Protein AF-A0A5E3WV43-F1 (afdb_monomer)

Mean predicted aligned error: 14.2 Å

Solvent-accessible surface area (backbone atoms only — not comparable to full-atom values): 10561 Å² total; per-residue (Å²): 138,80,78,82,84,75,86,73,83,77,90,72,78,89,72,84,80,76,84,80,76,85,81,76,89,76,65,85,81,52,57,64,58,52,50,53,52,52,51,51,55,49,51,53,55,50,50,54,52,72,64,42,76,84,56,51,72,67,53,40,51,51,54,50,48,54,55,39,44,77,74,73,45,52,68,74,57,51,51,53,52,55,69,31,67,72,51,44,50,53,51,49,54,48,51,53,51,44,50,56,48,50,55,50,51,52,52,50,52,53,52,53,51,53,49,53,52,52,51,52,52,50,53,51,50,52,49,52,52,50,56,48,51,50,53,42,50,51,51,53,51,52,50,52,51,33,64,75,73,49,57,61,77,77,49,53,73,68,60,47,52,54,50,54,51,52,50,51,52,44,51,48,66,64,57,80,72,117

Sequence (178 aa):
MSDPVTLTTPNLPAGPTPPLPPTPQATADNDGVLALFLLTRFHAALNEVLRDRWMSRAEVVSEVQERLARYGIPASESIQWFNHPSIQTTLDERDELNEALYERDMAVLARDVEFAIRDAITAKRDQTVEEYREKTRQLLDTYRIACEDGSLEHWSEDERTKFEAIVAEALEILGDAA

Radius of gyration: 39.04 Å; Cα contacts (8 Å, |Δi|>4): 45; chains: 1; bounding box: 75×41×106 Å

Secondary structure (DSSP, 8-state):
-------PPP----PPPPPPPPPP---TTSHHHHHHHHHHHHHHHHHHHHH-SSS-HHHHHHHHHHHHHHTT--HHHHHHHHTSHHHHHHHHHHHHHHHHHHHHHHHHHHHHHHHHHHHHHHHHHHHHHHHHHHHHHHHHHHHHHHHHSSGGGGS-HHHHHHHHHHHHHHHHHHHTT-

pLDDT: mean 81.33, std 17.83, range [36.38, 97.31]

Structure (mmCIF, N/CA/C/O backbone):
data_AF-A0A5E3WV43-F1
#
_entry.id   AF-A0A5E3WV43-F1
#
loop_
_atom_site.group_PDB
_atom_site.id
_atom_site.type_symbol
_atom_site.label_atom_id
_atom_site.label_alt_id
_atom_site.label_comp_id
_atom_site.label_asym_id
_atom_site.label_entity_id
_atom_site.label_seq_id
_atom_site.pdbx_PDB_ins_code
_atom_site.Cartn_x
_atom_site.Cartn_y
_atom_site.Cartn_z
_atom_site.occupancy
_atom_site.B_iso_or_equiv
_atom_site.auth_seq_id
_atom_site.auth_comp_id
_atom_site.auth_asym_id
_atom_site.auth_atom_id
_atom_site.pdbx_PDB_model_num
ATOM 1 N N . MET A 1 1 ? 18.248 16.944 -13.490 1.00 36.38 1 MET A N 1
ATOM 2 C CA . MET A 1 1 ? 19.304 17.196 -14.496 1.00 36.38 1 MET A CA 1
ATOM 3 C C . MET A 1 1 ? 20.306 16.070 -14.350 1.00 36.38 1 MET A C 1
ATOM 5 O O . MET A 1 1 ? 21.203 16.176 -13.526 1.00 36.38 1 MET A O 1
ATOM 9 N N . SER A 1 2 ? 20.063 14.955 -15.035 1.00 37.66 2 SER A N 1
ATOM 10 C CA . SER A 1 2 ? 20.983 13.816 -15.051 1.00 37.66 2 SER A CA 1
ATOM 11 C C . SER A 1 2 ? 22.015 14.071 -16.144 1.00 37.66 2 SER A C 1
ATOM 13 O O . SER A 1 2 ? 21.642 14.397 -17.270 1.00 37.66 2 SER A O 1
ATOM 15 N N . ASP A 1 3 ? 23.298 14.017 -15.797 1.00 37.72 3 ASP A N 1
ATOM 16 C CA . ASP A 1 3 ? 24.384 14.261 -16.745 1.00 37.72 3 ASP A CA 1
ATOM 17 C C . ASP A 1 3 ? 24.364 13.220 -17.881 1.00 37.72 3 ASP A C 1
ATOM 19 O O . ASP A 1 3 ? 24.165 12.028 -17.618 1.00 37.72 3 ASP A O 1
ATOM 23 N N . PRO A 1 4 ? 24.601 13.621 -19.144 1.00 41.78 4 PRO A N 1
ATOM 24 C CA . PRO A 1 4 ? 24.714 12.673 -20.241 1.00 41.78 4 PRO A CA 1
ATOM 25 C C . PRO A 1 4 ? 25.952 11.795 -20.031 1.00 41.78 4 PRO A C 1
ATOM 27 O O . PRO A 1 4 ? 27.093 12.264 -20.099 1.00 41.78 4 PRO A O 1
ATOM 30 N N . VAL A 1 5 ? 25.733 10.498 -19.804 1.00 50.22 5 VAL A N 1
ATOM 31 C CA . VAL A 1 5 ? 26.806 9.497 -19.776 1.00 50.22 5 VAL A CA 1
ATOM 32 C C . VAL A 1 5 ? 27.380 9.387 -21.186 1.00 50.22 5 VAL A C 1
ATOM 34 O O . VAL A 1 5 ? 26.864 8.675 -22.044 1.00 50.22 5 VAL A O 1
ATOM 37 N N . THR A 1 6 ? 28.459 10.124 -21.436 1.00 46.59 6 THR A N 1
ATOM 38 C CA . THR A 1 6 ? 29.245 9.993 -22.663 1.00 46.59 6 THR A CA 1
ATOM 39 C C . THR A 1 6 ? 30.109 8.746 -22.513 1.00 46.59 6 THR A C 1
ATOM 41 O O . THR A 1 6 ? 31.052 8.733 -21.724 1.00 46.59 6 THR A O 1
ATOM 44 N N . LEU A 1 7 ? 29.768 7.675 -23.231 1.00 48.47 7 LEU A N 1
ATOM 45 C CA . LEU A 1 7 ? 30.532 6.429 -23.191 1.00 48.47 7 LEU A CA 1
ATOM 46 C C . LEU A 1 7 ? 31.872 6.632 -23.904 1.00 48.47 7 LEU A C 1
ATOM 48 O O . LEU A 1 7 ? 31.935 6.695 -25.133 1.00 48.47 7 LEU A O 1
ATOM 52 N N . THR A 1 8 ? 32.954 6.732 -23.138 1.00 44.94 8 THR A N 1
ATOM 53 C CA . THR A 1 8 ? 34.323 6.687 -23.656 1.00 44.94 8 THR A CA 1
ATOM 54 C C . THR A 1 8 ? 34.792 5.242 -23.758 1.00 44.94 8 THR A C 1
ATOM 56 O O . THR A 1 8 ? 34.650 4.456 -22.823 1.00 44.94 8 THR A O 1
ATOM 59 N N . THR A 1 9 ? 35.373 4.887 -24.902 1.00 41.03 9 THR A N 1
ATOM 60 C CA . THR A 1 9 ? 35.918 3.556 -25.182 1.00 41.03 9 THR A CA 1
ATOM 61 C C . THR A 1 9 ? 36.964 3.168 -24.125 1.00 41.03 9 THR A C 1
ATOM 63 O O . THR A 1 9 ? 37.985 3.856 -24.022 1.00 41.03 9 THR A O 1
ATOM 66 N N . PRO A 1 10 ? 36.796 2.070 -23.364 1.00 41.38 10 PRO A N 1
ATOM 67 C CA . PRO A 1 10 ? 37.914 1.492 -22.645 1.00 41.38 10 PRO A CA 1
ATOM 68 C C . PRO A 1 10 ? 38.865 0.886 -23.676 1.00 41.38 10 PRO A C 1
ATOM 70 O O . PRO A 1 10 ? 38.459 0.129 -24.558 1.00 41.38 10 PRO A O 1
ATOM 73 N N . ASN A 1 11 ? 40.139 1.253 -23.576 1.00 45.75 11 ASN A N 1
ATOM 74 C CA . ASN A 1 11 ? 41.206 0.770 -24.442 1.00 45.75 11 ASN A CA 1
ATOM 75 C C . ASN A 1 11 ? 41.487 -0.709 -24.103 1.00 45.75 11 ASN A C 1
ATOM 77 O O . ASN A 1 11 ? 42.376 -1.021 -23.312 1.00 45.75 11 ASN A O 1
ATOM 81 N N . LEU A 1 12 ? 40.658 -1.620 -24.619 1.00 43.12 12 LEU A N 1
ATOM 82 C CA . LEU A 1 12 ? 40.823 -3.061 -24.447 1.00 43.12 12 LEU A CA 1
ATOM 83 C C . LEU A 1 12 ? 41.904 -3.571 -25.417 1.00 43.12 12 LEU A C 1
ATOM 85 O O . LEU A 1 12 ? 41.819 -3.299 -26.618 1.00 43.12 12 LEU A O 1
ATOM 89 N N . PRO A 1 13 ? 42.926 -4.304 -24.936 1.00 41.69 13 PRO A N 1
ATOM 90 C CA . PRO A 1 13 ? 43.949 -4.877 -25.799 1.00 41.69 13 PRO A CA 1
ATOM 91 C C . PRO A 1 13 ? 43.333 -5.932 -26.725 1.00 41.69 13 PRO A C 1
ATOM 93 O O . PRO A 1 13 ? 42.526 -6.757 -26.298 1.00 41.69 13 PRO A O 1
ATOM 96 N N . ALA A 1 14 ? 43.733 -5.905 -27.998 1.00 44.81 14 ALA A N 1
ATOM 97 C CA . ALA A 1 14 ? 43.296 -6.851 -29.017 1.00 44.81 14 ALA A CA 1
ATOM 98 C C . ALA A 1 14 ? 43.673 -8.292 -28.621 1.00 44.81 14 ALA A C 1
ATOM 100 O O . ALA A 1 14 ? 44.830 -8.700 -28.733 1.00 44.81 14 ALA A O 1
ATOM 101 N N . GLY A 1 15 ? 42.696 -9.057 -28.134 1.00 45.31 15 GLY A N 1
ATOM 102 C CA . GLY A 1 15 ? 42.823 -10.501 -27.953 1.00 45.31 15 GLY A CA 1
ATOM 103 C C . GLY A 1 15 ? 42.778 -11.234 -29.302 1.00 45.31 15 GLY A C 1
ATOM 104 O O . GLY A 1 15 ? 42.173 -10.727 -30.250 1.00 45.31 15 GLY A O 1
ATOM 105 N N . PRO A 1 16 ? 43.414 -12.413 -29.421 1.00 48.09 16 PRO A N 1
ATOM 106 C CA . PRO A 1 16 ? 43.449 -13.174 -30.664 1.00 48.09 16 PRO A CA 1
ATOM 107 C C . PRO A 1 16 ? 42.042 -13.620 -31.084 1.00 48.09 16 PRO A C 1
ATOM 109 O O . PRO A 1 16 ? 41.286 -14.185 -30.294 1.00 48.09 16 PRO A O 1
ATOM 112 N N . THR A 1 17 ? 41.714 -13.370 -32.350 1.00 47.19 17 THR A N 1
ATOM 113 C CA . THR A 1 17 ? 40.447 -13.730 -32.990 1.00 47.19 17 THR A CA 1
ATOM 114 C C . THR A 1 17 ? 40.234 -15.252 -32.950 1.00 47.19 17 THR A C 1
ATOM 116 O O . THR A 1 17 ? 41.112 -15.986 -33.414 1.00 47.19 17 THR A O 1
ATOM 119 N N . PRO A 1 18 ? 39.104 -15.766 -32.429 1.00 51.62 18 PRO A N 1
ATOM 120 C CA . PRO A 1 18 ? 38.797 -17.191 -32.508 1.00 51.62 18 PRO A CA 1
ATOM 121 C C . PRO A 1 18 ? 38.570 -17.624 -33.971 1.00 51.62 18 PRO A C 1
ATOM 123 O O . PRO A 1 18 ? 38.106 -16.820 -34.785 1.00 51.62 18 PRO A O 1
ATOM 126 N N . PRO A 1 19 ? 38.898 -18.879 -34.333 1.00 49.06 19 PRO A N 1
ATOM 127 C CA . PRO A 1 19 ? 38.755 -19.365 -35.700 1.00 49.06 19 PRO A CA 1
ATOM 128 C C . PRO A 1 19 ? 37.282 -19.383 -36.125 1.00 49.06 19 PRO A C 1
ATOM 130 O O . PRO A 1 19 ? 36.413 -19.868 -35.399 1.00 49.06 19 PRO A O 1
ATOM 133 N N . LEU A 1 20 ? 37.025 -18.856 -37.325 1.00 49.75 20 LEU A N 1
ATOM 134 C CA . LEU A 1 20 ? 35.713 -18.859 -37.967 1.00 49.75 20 LEU A CA 1
ATOM 135 C C . LEU A 1 20 ? 35.209 -20.304 -38.161 1.00 49.75 20 LEU A C 1
ATOM 137 O O . LEU A 1 20 ? 35.969 -21.146 -38.650 1.00 49.75 20 LEU A O 1
ATOM 141 N N . PRO A 1 21 ? 33.942 -20.606 -37.827 1.00 45.16 21 PRO A N 1
ATOM 142 C CA . PRO A 1 21 ? 33.334 -21.884 -38.176 1.00 45.16 21 PRO A CA 1
ATOM 143 C C . PRO A 1 21 ? 33.200 -22.032 -39.706 1.00 45.16 21 PRO A C 1
ATOM 145 O O . PRO A 1 21 ? 33.089 -21.027 -40.416 1.00 45.16 21 PRO A O 1
ATOM 148 N N . PRO A 1 22 ? 33.208 -23.271 -40.236 1.00 48.34 22 PRO A N 1
ATOM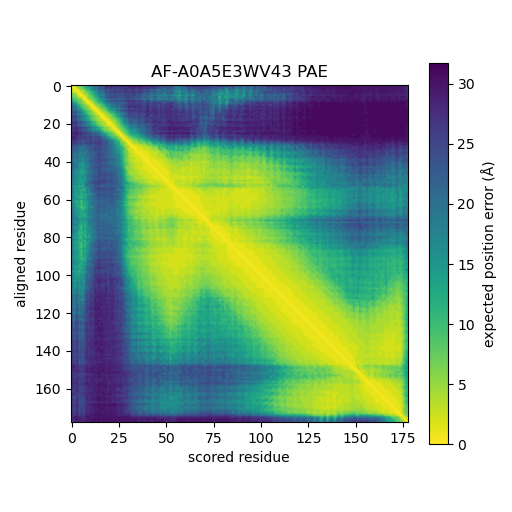 149 C CA . PRO A 1 22 ? 33.140 -23.518 -41.671 1.00 48.34 22 PRO A CA 1
ATOM 150 C C . PRO A 1 22 ? 31.827 -23.000 -42.267 1.00 48.34 22 PRO A C 1
ATOM 152 O O . PRO A 1 22 ? 30.741 -23.261 -41.749 1.00 48.34 22 PRO A O 1
ATOM 155 N N . THR A 1 23 ? 31.949 -22.277 -43.378 1.00 46.00 23 THR A N 1
ATOM 156 C CA . THR A 1 23 ? 30.844 -21.686 -44.138 1.00 46.00 23 THR A CA 1
ATOM 157 C C . THR A 1 23 ? 29.955 -22.784 -44.740 1.00 46.00 23 THR A C 1
ATOM 159 O O . THR A 1 23 ? 30.449 -23.581 -45.543 1.00 46.00 23 THR A O 1
ATOM 162 N N . PRO A 1 24 ? 28.651 -22.851 -44.412 1.00 44.09 24 PRO A N 1
ATOM 163 C CA . PRO A 1 24 ? 27.714 -23.701 -45.137 1.00 44.09 24 PRO A CA 1
ATOM 164 C C . PRO A 1 24 ? 27.542 -23.166 -46.565 1.00 44.09 24 PRO A C 1
ATOM 166 O O . PRO A 1 24 ? 27.344 -21.967 -46.757 1.00 44.09 24 PRO A O 1
ATOM 169 N N . GLN A 1 25 ? 27.608 -24.037 -47.574 1.00 51.47 25 GLN A N 1
ATOM 170 C CA . GLN A 1 25 ? 27.266 -23.674 -48.954 1.00 51.47 25 GLN A CA 1
ATOM 171 C C . GLN A 1 25 ? 25.774 -23.310 -49.030 1.00 51.47 25 GLN A C 1
ATOM 173 O O . GLN A 1 25 ? 24.915 -24.176 -48.880 1.00 51.47 25 GLN A O 1
ATOM 178 N N . ALA A 1 26 ? 25.479 -22.023 -49.233 1.00 44.94 26 ALA A N 1
ATOM 179 C CA . ALA A 1 26 ? 24.128 -21.473 -49.268 1.00 44.94 26 ALA A CA 1
ATOM 180 C C . ALA A 1 26 ? 23.560 -21.437 -50.698 1.00 44.94 26 ALA A C 1
ATOM 182 O O . ALA A 1 26 ? 24.195 -20.953 -51.634 1.00 44.94 26 ALA A O 1
ATOM 183 N N . THR A 1 27 ? 22.336 -21.938 -50.856 1.00 46.72 27 THR A N 1
ATOM 184 C CA . THR A 1 27 ? 21.463 -21.683 -52.009 1.00 46.72 27 THR A CA 1
ATOM 185 C C . THR A 1 27 ? 20.695 -20.377 -51.774 1.00 46.72 27 THR A C 1
ATOM 187 O O . THR A 1 27 ? 19.998 -20.255 -50.767 1.00 46.72 27 THR A O 1
ATOM 190 N N . ALA A 1 28 ? 20.803 -19.436 -52.716 1.00 53.62 28 ALA A N 1
ATOM 191 C CA . ALA A 1 28 ? 20.457 -18.011 -52.601 1.00 53.62 28 ALA A CA 1
ATOM 192 C C . ALA A 1 28 ? 18.989 -17.640 -52.263 1.00 53.62 28 ALA A C 1
ATOM 194 O O . ALA A 1 28 ? 18.709 -16.467 -52.038 1.00 53.62 28 ALA A O 1
ATOM 195 N N . ASP A 1 29 ? 18.055 -18.594 -52.186 1.00 52.81 29 ASP A N 1
ATOM 196 C CA . ASP A 1 29 ? 16.645 -18.334 -51.823 1.00 52.81 29 ASP A CA 1
ATOM 197 C C . ASP A 1 29 ? 16.381 -18.348 -50.301 1.00 52.81 29 ASP A C 1
ATOM 199 O O . ASP A 1 29 ? 15.358 -17.846 -49.836 1.00 52.81 29 ASP A O 1
ATOM 203 N N . ASN A 1 30 ? 17.301 -18.896 -49.496 1.00 55.06 30 ASN A N 1
ATOM 204 C CA . ASN A 1 30 ? 17.137 -19.010 -48.037 1.00 55.06 30 ASN A CA 1
ATOM 205 C C . ASN A 1 30 ? 17.708 -17.822 -47.244 1.00 55.06 30 ASN A C 1
ATOM 207 O O . ASN A 1 30 ? 17.403 -17.677 -46.058 1.00 55.06 30 ASN A O 1
ATOM 211 N N . ASP A 1 31 ? 18.501 -16.956 -47.876 1.00 59.12 31 ASP A N 1
ATOM 212 C CA . ASP A 1 31 ? 19.217 -15.876 -47.185 1.00 59.12 31 ASP A CA 1
ATOM 213 C C . ASP A 1 31 ? 18.267 -14.784 -46.668 1.00 59.12 31 ASP A C 1
ATOM 215 O O . ASP A 1 31 ? 18.451 -14.268 -45.565 1.00 59.12 31 ASP A O 1
ATOM 219 N N . GLY A 1 32 ? 17.188 -14.483 -47.402 1.00 64.06 32 GLY A N 1
ATOM 220 C CA . GLY A 1 32 ? 16.180 -13.505 -46.974 1.00 64.06 32 GLY A CA 1
ATOM 221 C C . GLY A 1 32 ? 15.340 -13.977 -45.781 1.00 64.06 32 GLY A C 1
ATOM 222 O O . GLY A 1 32 ? 15.048 -13.195 -44.874 1.00 64.06 32 GLY A O 1
ATOM 223 N N . VAL A 1 33 ? 14.991 -15.268 -45.742 1.00 69.69 33 VAL A N 1
ATOM 224 C CA . VAL A 1 33 ? 14.205 -15.868 -44.648 1.00 69.69 33 VAL A CA 1
ATOM 225 C C . VAL A 1 33 ? 15.047 -15.977 -43.375 1.00 69.69 33 VAL A C 1
ATOM 227 O O . VAL A 1 33 ? 14.568 -15.654 -42.287 1.00 69.69 33 VAL A O 1
ATOM 230 N N . LEU A 1 34 ? 16.319 -16.365 -43.506 1.00 70.00 34 LEU A N 1
ATOM 231 C CA . LEU A 1 34 ? 17.262 -16.412 -42.388 1.00 7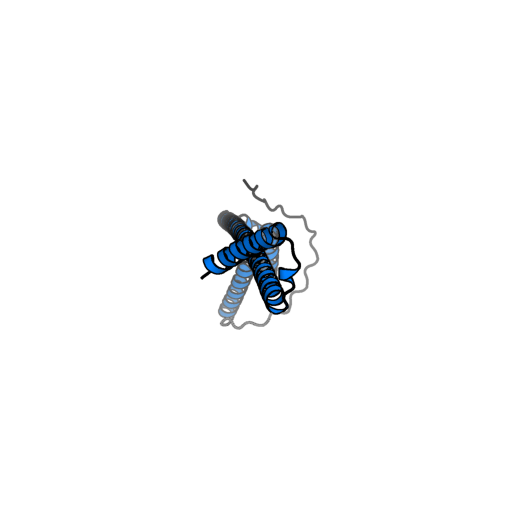0.00 34 LEU A CA 1
ATOM 232 C C . LEU A 1 34 ? 17.570 -15.012 -41.838 1.00 70.00 34 LEU A C 1
ATOM 234 O O . LEU A 1 34 ? 17.563 -14.829 -40.621 1.00 70.00 34 LEU A O 1
ATOM 238 N N . ALA A 1 35 ? 17.761 -14.009 -42.701 1.00 72.88 35 ALA A N 1
ATOM 239 C CA . ALA A 1 35 ? 17.983 -12.626 -42.276 1.00 72.88 35 ALA A CA 1
ATOM 240 C C . ALA A 1 35 ? 16.773 -12.046 -41.523 1.00 72.88 35 ALA A C 1
ATOM 242 O O . ALA A 1 35 ? 16.935 -11.435 -40.466 1.00 72.88 35 ALA A O 1
ATOM 243 N N . LEU A 1 36 ? 15.553 -12.290 -42.014 1.00 77.00 36 LEU A 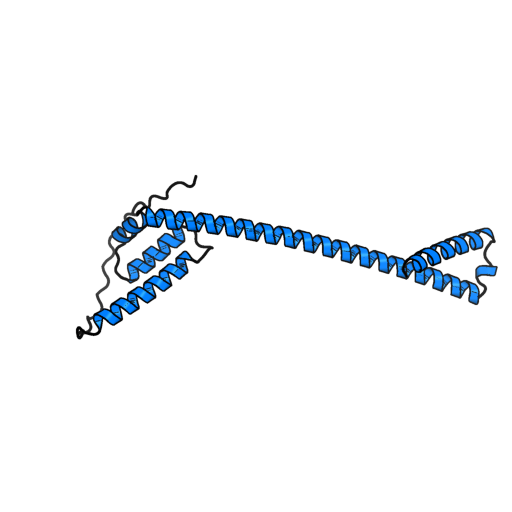N 1
ATOM 244 C CA . LEU A 1 36 ? 14.327 -11.837 -41.354 1.00 77.00 36 LEU A CA 1
ATOM 245 C C . LEU A 1 36 ? 14.120 -12.521 -39.993 1.00 77.00 36 LEU A C 1
ATOM 247 O O . LEU A 1 36 ? 13.733 -11.872 -39.017 1.00 77.00 36 LEU A O 1
ATOM 251 N N . PHE A 1 37 ? 14.411 -13.822 -39.903 1.00 76.88 37 PHE A N 1
ATOM 252 C CA . PHE A 1 37 ? 14.338 -14.572 -38.649 1.00 76.88 37 PHE A CA 1
ATOM 253 C C . PHE A 1 37 ? 15.344 -14.054 -37.610 1.00 76.88 37 PHE A C 1
ATOM 255 O O . PHE A 1 37 ? 14.979 -13.830 -36.453 1.00 76.88 37 PHE A O 1
ATOM 262 N N . LEU A 1 38 ? 16.591 -13.801 -38.021 1.00 77.00 38 LEU A N 1
ATOM 263 C CA . LEU A 1 38 ? 17.631 -13.243 -37.153 1.00 77.00 38 LEU A CA 1
ATOM 264 C C . LEU A 1 38 ? 17.280 -11.828 -36.678 1.00 77.00 38 LEU A C 1
ATOM 266 O O . LEU A 1 38 ? 17.422 -11.540 -35.490 1.00 77.00 38 LEU A O 1
ATOM 270 N N . LEU A 1 39 ? 16.741 -10.980 -37.558 1.00 79.69 39 LEU A N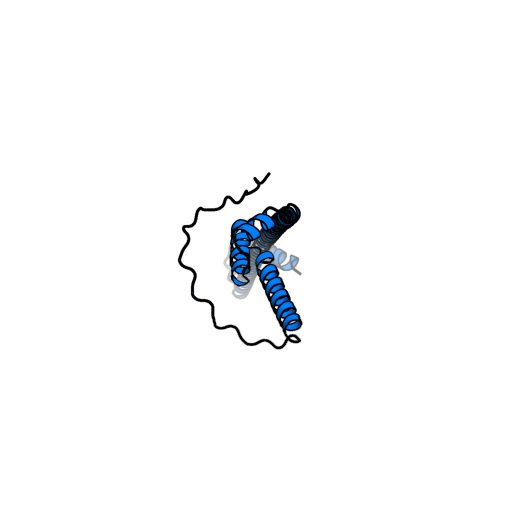 1
ATOM 271 C CA . LEU A 1 39 ? 16.292 -9.632 -37.206 1.00 79.69 39 LEU A CA 1
ATOM 272 C C . LEU A 1 39 ? 15.130 -9.657 -36.204 1.00 79.69 39 LEU A C 1
ATOM 274 O O . LEU A 1 39 ? 15.125 -8.900 -35.236 1.00 79.69 39 LEU A O 1
ATOM 278 N N . THR A 1 40 ? 14.168 -10.561 -36.398 1.00 84.19 40 THR A N 1
ATOM 279 C CA . THR A 1 40 ? 13.021 -10.715 -35.490 1.00 84.19 40 THR A CA 1
ATOM 280 C C . THR A 1 40 ? 13.477 -11.169 -34.105 1.00 84.19 40 THR A C 1
ATOM 282 O O . THR A 1 40 ? 13.053 -10.617 -33.088 1.00 84.19 40 THR A O 1
ATOM 285 N N . ARG A 1 41 ? 14.389 -12.148 -34.051 1.00 83.50 41 ARG A N 1
ATOM 286 C CA . ARG A 1 41 ? 14.964 -12.642 -32.796 1.00 83.50 41 ARG A CA 1
ATOM 287 C C . ARG A 1 41 ? 15.783 -11.568 -32.084 1.00 83.50 41 ARG A C 1
ATOM 289 O O . ARG A 1 41 ? 15.682 -11.437 -30.867 1.00 83.50 41 ARG A O 1
ATOM 296 N N . PHE A 1 42 ? 16.559 -10.792 -32.833 1.00 82.94 42 PHE A N 1
ATOM 297 C CA . PHE A 1 42 ? 17.304 -9.657 -32.305 1.00 82.94 42 PHE A CA 1
ATOM 298 C C . PHE A 1 42 ? 16.368 -8.592 -31.722 1.00 82.94 42 PHE A C 1
ATOM 300 O O . PHE A 1 42 ? 16.557 -8.168 -30.586 1.00 82.94 42 PHE A O 1
ATOM 307 N N . HIS A 1 43 ? 15.304 -8.231 -32.439 1.00 82.88 43 HIS A N 1
ATOM 308 C CA . HIS A 1 43 ? 14.323 -7.254 -31.973 1.00 82.88 43 HIS A CA 1
ATOM 309 C C . HIS A 1 43 ? 13.602 -7.708 -30.692 1.00 82.88 43 HIS A C 1
ATOM 311 O O . HIS A 1 43 ? 13.434 -6.923 -29.760 1.00 82.88 43 HIS A O 1
ATOM 317 N N . ALA A 1 44 ? 13.217 -8.985 -30.605 1.00 85.25 44 ALA A N 1
ATOM 318 C CA . ALA A 1 44 ? 12.634 -9.551 -29.388 1.00 85.25 44 ALA A CA 1
ATOM 319 C C . ALA A 1 44 ? 13.609 -9.481 -28.201 1.00 85.25 44 ALA A C 1
ATOM 321 O O . ALA A 1 44 ? 13.221 -9.064 -27.112 1.00 85.25 44 ALA A O 1
ATOM 322 N N . ALA A 1 45 ? 14.880 -9.819 -28.435 1.00 83.06 45 ALA A N 1
ATOM 323 C CA . ALA A 1 45 ? 15.921 -9.739 -27.420 1.00 83.06 45 ALA A CA 1
ATOM 324 C C . ALA A 1 45 ? 16.179 -8.290 -26.971 1.00 83.06 45 ALA A C 1
ATOM 326 O O . ALA A 1 45 ? 16.352 -8.048 -25.783 1.00 83.06 45 ALA A O 1
ATOM 327 N N . LEU A 1 46 ? 16.181 -7.305 -27.871 1.00 84.88 46 LEU A N 1
ATOM 328 C CA . LEU A 1 46 ? 16.309 -5.901 -27.468 1.00 84.88 46 LEU A CA 1
ATOM 329 C C . LEU A 1 46 ? 15.129 -5.439 -26.613 1.00 84.88 46 LEU A C 1
ATOM 331 O O . LEU A 1 46 ? 15.324 -4.795 -25.587 1.00 84.88 46 LEU A O 1
ATOM 335 N N . ASN A 1 47 ? 13.908 -5.798 -27.014 1.00 86.31 47 ASN A N 1
ATOM 336 C CA . ASN A 1 47 ? 12.706 -5.421 -26.276 1.00 86.31 47 ASN A CA 1
ATOM 337 C C . ASN A 1 47 ? 12.670 -6.011 -24.867 1.00 86.31 47 ASN A C 1
ATOM 339 O O . ASN A 1 47 ? 12.148 -5.368 -23.967 1.00 86.31 47 ASN A O 1
ATOM 343 N N . GLU A 1 48 ? 13.204 -7.214 -24.669 1.00 89.06 48 GLU A N 1
ATOM 344 C CA . GLU A 1 48 ? 13.322 -7.824 -23.344 1.00 89.06 48 GLU A CA 1
ATOM 345 C C . GLU A 1 48 ? 14.191 -6.970 -22.410 1.00 89.06 48 GLU A C 1
ATOM 347 O O . GLU A 1 48 ? 13.744 -6.619 -21.323 1.00 89.06 48 GLU A O 1
ATOM 352 N N . VAL A 1 49 ? 15.377 -6.558 -22.869 1.00 88.94 49 VAL A N 1
ATOM 353 C CA . VAL A 1 49 ? 16.308 -5.726 -22.082 1.00 88.94 49 VAL A CA 1
ATOM 354 C C . VAL A 1 49 ? 15.718 -4.348 -21.810 1.00 88.94 49 VAL A C 1
ATOM 356 O O . VAL A 1 49 ? 15.764 -3.854 -20.690 1.00 88.94 49 VAL A O 1
ATOM 359 N N . LEU A 1 50 ? 15.132 -3.720 -22.832 1.00 85.69 50 LEU A N 1
ATOM 360 C CA . LEU A 1 50 ? 14.569 -2.376 -22.705 1.00 85.69 50 LEU A CA 1
ATOM 361 C C . LEU A 1 50 ? 13.349 -2.341 -21.775 1.00 85.69 50 LEU A C 1
ATOM 363 O O . LEU A 1 50 ? 13.119 -1.328 -21.112 1.00 85.69 50 LEU A O 1
ATOM 367 N N . ARG A 1 51 ? 12.575 -3.433 -21.721 1.00 85.94 51 ARG A N 1
ATOM 368 C CA . ARG A 1 51 ? 11.402 -3.567 -20.846 1.00 85.94 51 ARG A CA 1
ATOM 369 C C . ARG A 1 51 ? 11.741 -3.967 -19.422 1.00 85.94 51 ARG A C 1
ATOM 371 O O . ARG A 1 51 ? 10.869 -3.812 -18.565 1.00 85.94 51 ARG A O 1
ATOM 378 N N . ASP A 1 52 ? 12.935 -4.493 -19.170 1.00 88.00 52 ASP A N 1
ATOM 379 C CA . ASP A 1 52 ? 13.356 -4.760 -17.805 1.00 88.00 52 ASP A CA 1
ATOM 380 C C . ASP A 1 52 ? 13.498 -3.427 -17.074 1.00 88.00 52 ASP A C 1
ATOM 382 O O . ASP A 1 52 ? 14.319 -2.585 -17.430 1.00 88.00 52 ASP A O 1
ATOM 386 N N . ARG A 1 53 ? 12.643 -3.213 -16.079 1.00 83.00 53 ARG A N 1
ATOM 387 C CA . ARG A 1 53 ? 12.542 -1.953 -15.336 1.00 83.00 53 ARG A CA 1
ATOM 388 C C . ARG A 1 53 ? 13.618 -1.823 -14.267 1.00 83.00 53 ARG A C 1
ATOM 390 O O . ARG A 1 53 ? 13.853 -0.723 -13.784 1.00 83.00 53 ARG A O 1
ATOM 397 N N . TRP A 1 54 ? 14.254 -2.933 -13.902 1.00 84.69 54 TRP A N 1
ATOM 398 C CA . TRP A 1 54 ? 15.243 -2.985 -12.829 1.00 84.69 54 TRP A CA 1
ATOM 399 C C . TRP A 1 54 ? 16.657 -2.722 -13.326 1.00 84.69 54 TRP A C 1
ATOM 401 O O . TRP A 1 54 ? 17.536 -2.417 -12.527 1.00 84.69 54 TRP A O 1
ATOM 411 N N . MET A 1 55 ? 16.873 -2.804 -14.639 1.00 89.81 55 MET A N 1
ATOM 412 C CA . MET A 1 55 ? 18.159 -2.481 -15.235 1.00 89.81 55 MET A CA 1
ATOM 413 C C 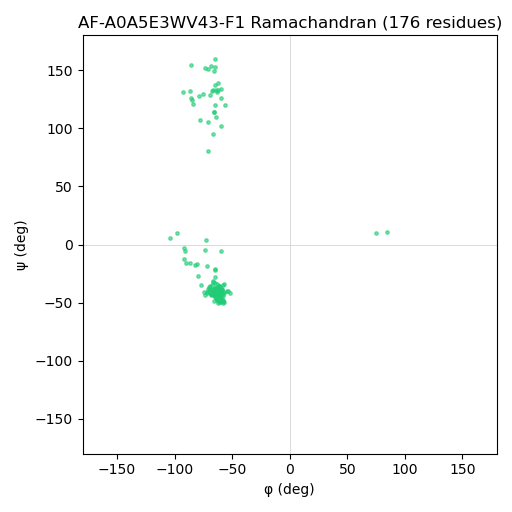. MET A 1 55 ? 18.371 -0.966 -15.266 1.00 89.81 55 MET A C 1
ATOM 415 O O . MET A 1 55 ? 17.547 -0.197 -15.768 1.00 89.81 55 MET A O 1
ATOM 419 N N . SER A 1 56 ? 19.517 -0.522 -14.776 1.00 89.19 56 SER A N 1
ATOM 420 C CA . SER A 1 56 ? 20.006 0.834 -14.992 1.00 89.19 56 SER A CA 1
ATOM 421 C C . SER A 1 56 ? 20.299 1.076 -16.475 1.00 89.19 56 SER A C 1
ATOM 423 O O . SER A 1 56 ? 20.539 0.146 -17.249 1.00 89.19 56 SER A O 1
ATOM 425 N N . ARG A 1 57 ? 20.351 2.347 -16.884 1.00 90.56 57 ARG A N 1
ATOM 426 C CA . ARG A 1 57 ? 20.744 2.729 -18.249 1.00 90.56 57 ARG A CA 1
ATOM 427 C C . ARG A 1 57 ? 22.070 2.092 -18.674 1.00 90.56 57 ARG A C 1
ATOM 429 O O . ARG A 1 57 ? 22.192 1.629 -19.803 1.00 90.56 57 ARG A O 1
ATOM 436 N N . ALA A 1 58 ? 23.056 2.050 -17.777 1.00 89.38 58 ALA A N 1
ATOM 437 C CA . ALA A 1 58 ? 24.364 1.461 -18.058 1.00 89.38 58 ALA A CA 1
ATOM 438 C C . ALA A 1 58 ? 24.275 -0.054 -18.297 1.00 89.38 58 ALA A C 1
ATOM 440 O O . ALA A 1 58 ? 24.897 -0.562 -19.228 1.00 89.38 58 ALA A O 1
ATOM 441 N N . GLU A 1 59 ? 23.469 -0.763 -17.504 1.00 92.19 59 GLU A N 1
ATOM 442 C CA . GLU A 1 59 ? 23.230 -2.199 -17.681 1.00 92.19 59 GLU A CA 1
ATOM 443 C C . GLU A 1 59 ? 22.482 -2.480 -18.984 1.00 92.19 59 GLU A C 1
ATOM 445 O O . GLU A 1 59 ? 22.886 -3.367 -19.730 1.00 92.19 59 GLU A O 1
ATOM 450 N N . VAL A 1 60 ? 21.452 -1.689 -19.308 1.00 91.12 60 VAL A N 1
ATOM 451 C CA . VAL A 1 60 ? 20.728 -1.788 -20.586 1.00 91.12 60 VAL A CA 1
ATOM 452 C C . VAL A 1 60 ? 21.686 -1.608 -21.758 1.00 91.12 60 VAL A C 1
ATOM 454 O O . VAL A 1 60 ? 21.698 -2.420 -22.681 1.00 91.12 60 VAL A O 1
ATOM 457 N N . VAL A 1 61 ? 22.515 -0.564 -21.725 1.00 90.88 61 VAL A N 1
ATOM 458 C CA . VAL A 1 61 ? 23.500 -0.299 -22.778 1.00 90.88 61 VAL A CA 1
ATOM 459 C C . VAL A 1 61 ? 24.494 -1.453 -22.895 1.00 90.88 61 VAL A C 1
ATOM 461 O O . VAL A 1 61 ? 24.715 -1.939 -24.002 1.00 90.88 61 VAL A O 1
ATOM 464 N N . SER A 1 62 ? 25.065 -1.917 -21.781 1.00 90.31 62 SER A N 1
ATOM 465 C CA . SER A 1 62 ? 26.043 -3.010 -21.774 1.00 90.31 62 SER A CA 1
ATOM 466 C C . SER A 1 62 ? 25.450 -4.306 -22.330 1.00 90.31 62 SER A C 1
ATOM 468 O O . SER A 1 62 ? 26.049 -4.946 -23.192 1.00 90.31 62 SER A O 1
ATOM 470 N N . GLU A 1 63 ? 24.251 -4.674 -21.885 1.00 91.06 63 GLU A N 1
ATOM 471 C CA . GLU A 1 63 ? 23.557 -5.890 -22.311 1.00 91.06 63 GLU A CA 1
ATOM 472 C C . GLU A 1 63 ? 23.174 -5.824 -23.796 1.00 91.06 63 GLU A C 1
ATOM 474 O O . GLU A 1 63 ? 23.339 -6.791 -24.543 1.00 91.06 63 GLU A O 1
ATOM 479 N N . VAL A 1 64 ? 22.710 -4.665 -24.274 1.00 90.00 64 VAL A N 1
ATOM 480 C CA . VAL A 1 64 ? 22.426 -4.476 -25.700 1.00 90.00 64 VAL A CA 1
ATOM 481 C C . VAL A 1 64 ? 23.711 -4.520 -26.530 1.00 90.00 64 VAL A C 1
ATOM 483 O O . VAL A 1 64 ? 23.710 -5.146 -27.588 1.00 90.00 64 VAL A O 1
ATOM 486 N N . GLN A 1 65 ? 24.812 -3.917 -26.072 1.00 89.19 65 GLN A N 1
ATOM 487 C CA . GLN A 1 65 ? 26.114 -4.005 -26.744 1.00 89.19 65 GLN A CA 1
ATOM 488 C C . GLN A 1 65 ? 26.623 -5.449 -26.819 1.00 89.19 65 GLN A C 1
ATOM 490 O O . GLN A 1 65 ? 27.100 -5.877 -27.872 1.00 89.19 65 GLN A O 1
ATOM 495 N N . GLU A 1 66 ? 26.467 -6.232 -25.751 1.00 89.31 66 GLU A N 1
ATOM 496 C CA . GLU A 1 66 ? 26.820 -7.652 -25.758 1.00 89.31 66 GLU A CA 1
ATOM 497 C C . GLU A 1 66 ? 25.961 -8.435 -26.761 1.00 89.31 66 GLU A C 1
ATOM 499 O O . GLU A 1 66 ? 26.476 -9.239 -27.544 1.00 89.31 66 GLU A O 1
ATOM 504 N N . ARG A 1 67 ? 24.649 -8.170 -26.798 1.00 87.06 67 ARG A N 1
ATOM 505 C CA . ARG A 1 67 ? 23.743 -8.789 -27.773 1.00 87.06 67 ARG A CA 1
ATOM 506 C C . ARG A 1 67 ? 24.135 -8.407 -29.199 1.00 87.06 67 ARG A C 1
ATOM 508 O O . ARG A 1 67 ? 24.233 -9.300 -30.032 1.00 87.06 67 ARG A O 1
ATOM 515 N N . LEU A 1 68 ? 24.425 -7.135 -29.473 1.00 86.19 68 LEU A N 1
ATOM 516 C CA . LEU A 1 68 ? 24.905 -6.639 -30.771 1.00 86.19 68 LEU A CA 1
ATOM 517 C C . LEU A 1 68 ? 26.197 -7.342 -31.221 1.00 86.19 68 LEU A C 1
ATOM 519 O O . LEU A 1 68 ? 26.296 -7.761 -32.376 1.00 86.19 68 LEU A O 1
ATOM 523 N N . ALA A 1 69 ? 27.142 -7.561 -30.303 1.00 87.38 69 ALA A N 1
ATOM 524 C CA . ALA A 1 69 ? 28.386 -8.272 -30.593 1.00 87.38 69 ALA A CA 1
ATOM 525 C C . ALA A 1 69 ? 28.142 -9.722 -31.052 1.00 87.38 69 ALA A C 1
ATOM 527 O O . ALA A 1 69 ? 28.816 -10.203 -31.964 1.00 87.38 69 ALA A O 1
ATOM 528 N N . ARG A 1 70 ? 27.129 -10.409 -30.498 1.00 86.31 70 ARG A N 1
ATOM 529 C CA . ARG A 1 70 ? 26.738 -11.768 -30.934 1.00 86.31 70 ARG A CA 1
ATOM 530 C C . ARG A 1 70 ? 26.204 -11.812 -32.371 1.00 86.31 70 ARG A C 1
ATOM 532 O O . ARG A 1 70 ? 26.251 -12.871 -32.990 1.00 86.31 70 ARG A O 1
ATOM 539 N N . TYR A 1 71 ? 25.731 -10.684 -32.904 1.00 82.31 71 TYR A N 1
ATOM 540 C CA . TYR A 1 71 ? 25.290 -10.542 -34.298 1.00 82.31 71 TYR A CA 1
ATOM 541 C C . TYR A 1 71 ? 26.366 -9.925 -35.210 1.00 82.31 71 TYR A C 1
ATOM 543 O O . TYR A 1 71 ? 26.083 -9.619 -36.365 1.00 82.31 71 TYR A O 1
ATOM 551 N N . GLY A 1 72 ? 27.604 -9.774 -34.724 1.00 84.00 72 GLY A N 1
ATOM 552 C CA . GLY A 1 72 ? 28.741 -9.300 -35.519 1.00 84.00 72 GLY A CA 1
ATOM 553 C C . GLY A 1 72 ? 28.871 -7.779 -35.617 1.00 84.00 72 GLY A C 1
ATOM 554 O O . GLY A 1 72 ? 29.686 -7.303 -36.405 1.00 84.00 72 GLY A O 1
ATOM 555 N N . ILE A 1 73 ? 28.109 -7.016 -34.827 1.00 84.06 73 ILE A N 1
ATOM 556 C CA . ILE A 1 73 ? 28.205 -5.552 -34.804 1.00 84.06 73 ILE A CA 1
ATOM 557 C C . ILE A 1 73 ? 29.341 -5.149 -33.850 1.00 84.06 73 ILE A C 1
ATOM 559 O O . ILE A 1 73 ? 29.307 -5.513 -32.670 1.00 84.06 73 ILE A O 1
ATOM 563 N N . PRO A 1 74 ? 30.365 -4.419 -34.326 1.00 86.44 74 PRO A N 1
ATOM 564 C CA . PRO A 1 74 ? 31.509 -4.050 -33.507 1.00 86.44 74 PRO A CA 1
ATOM 565 C C . PRO A 1 74 ? 31.141 -2.999 -32.454 1.00 86.44 74 PRO A C 1
ATOM 567 O O . PRO A 1 74 ? 30.288 -2.133 -32.665 1.00 86.44 74 PRO A O 1
ATOM 570 N N . ALA A 1 75 ? 31.861 -3.019 -31.328 1.00 83.12 75 ALA A N 1
ATOM 571 C CA . ALA A 1 75 ? 31.631 -2.100 -30.214 1.00 83.12 75 ALA A CA 1
ATOM 572 C C . ALA A 1 75 ? 31.662 -0.623 -30.649 1.00 83.12 75 ALA A C 1
ATOM 574 O O . ALA A 1 75 ? 30.805 0.154 -30.241 1.00 83.12 75 ALA A O 1
ATOM 575 N N . SER A 1 76 ? 32.583 -0.238 -31.538 1.00 84.62 76 SER A N 1
ATOM 576 C CA . SER A 1 76 ? 32.690 1.134 -32.056 1.00 84.62 76 SER A CA 1
ATOM 577 C C . SER A 1 76 ? 31.425 1.617 -32.769 1.00 84.62 76 SER A C 1
ATOM 579 O O . SER A 1 76 ? 31.031 2.767 -32.596 1.00 84.62 76 SER A O 1
ATOM 581 N N . GLU A 1 77 ? 30.780 0.744 -33.542 1.00 86.19 77 GLU A N 1
ATOM 582 C CA . GLU A 1 77 ? 29.532 1.052 -34.245 1.00 86.19 77 GLU A CA 1
ATOM 583 C C . GLU A 1 77 ? 28.354 1.104 -33.267 1.00 86.19 77 GLU A C 1
ATOM 585 O O . GLU A 1 77 ? 27.585 2.064 -33.274 1.00 86.19 77 GLU A O 1
ATOM 590 N N . SER A 1 78 ? 28.281 0.150 -32.333 1.00 85.38 78 SER A N 1
ATOM 591 C CA . SER A 1 78 ? 27.254 0.157 -31.285 1.00 85.38 78 SER A CA 1
ATOM 592 C C . SER A 1 78 ? 27.308 1.416 -30.404 1.00 85.38 78 SER A C 1
ATOM 594 O O . SER A 1 78 ? 26.271 1.977 -30.062 1.00 85.38 78 SER A O 1
ATOM 596 N N . ILE A 1 79 ? 28.508 1.914 -30.077 1.00 87.00 79 ILE A N 1
ATOM 597 C CA . ILE A 1 79 ? 28.700 3.150 -29.304 1.00 87.00 79 ILE A CA 1
ATOM 598 C C . ILE A 1 79 ? 28.168 4.357 -30.084 1.00 87.00 79 ILE A C 1
ATOM 600 O O . ILE A 1 79 ? 27.504 5.214 -29.505 1.00 87.00 79 ILE A O 1
ATOM 604 N N . GLN A 1 80 ? 28.408 4.423 -31.397 1.00 87.69 80 GLN A N 1
ATOM 605 C CA . GLN A 1 80 ? 27.864 5.497 -32.232 1.00 87.69 80 GLN A CA 1
ATOM 606 C C . GLN A 1 80 ? 26.336 5.476 -32.270 1.00 87.69 80 GLN A C 1
ATOM 608 O O . GLN A 1 80 ? 25.721 6.538 -32.204 1.00 87.69 80 GLN A O 1
ATOM 613 N N . TRP A 1 81 ? 25.724 4.290 -32.327 1.00 86.19 81 TRP A N 1
ATOM 614 C CA . TRP A 1 81 ? 24.268 4.163 -32.268 1.00 86.19 81 TRP A CA 1
ATOM 615 C C . TRP A 1 81 ? 23.730 4.671 -30.938 1.00 86.19 81 TRP A C 1
ATOM 617 O O . TRP A 1 81 ? 22.828 5.501 -30.930 1.00 86.19 81 TRP A O 1
ATOM 627 N N . PHE A 1 82 ? 24.318 4.247 -29.818 1.00 87.88 82 PHE A N 1
ATOM 628 C CA . PHE A 1 82 ? 23.893 4.734 -28.509 1.00 87.88 82 PHE A CA 1
ATOM 629 C C . PHE A 1 82 ? 24.068 6.239 -28.359 1.00 87.88 82 PHE A C 1
ATOM 631 O O . PHE A 1 82 ? 23.203 6.875 -27.777 1.00 87.88 82 PHE A O 1
ATOM 638 N N . ASN A 1 83 ? 25.109 6.832 -28.938 1.00 89.06 83 ASN A N 1
ATOM 639 C CA . ASN A 1 83 ? 25.298 8.283 -28.935 1.00 89.06 83 ASN A CA 1
ATOM 640 C C . ASN A 1 83 ? 24.338 9.034 -29.880 1.00 89.06 83 ASN A C 1
ATOM 642 O O . ASN A 1 83 ? 24.343 10.266 -29.897 1.00 89.06 83 ASN A O 1
ATOM 646 N N . HIS A 1 84 ? 23.515 8.334 -30.666 1.00 91.25 84 HIS A N 1
ATOM 647 C CA . HIS A 1 84 ? 22.527 8.972 -31.524 1.00 91.25 84 HIS A CA 1
ATOM 648 C C . HIS A 1 84 ? 21.430 9.648 -30.676 1.00 91.25 84 HIS A C 1
ATOM 650 O O . HIS A 1 84 ? 20.854 8.992 -29.800 1.00 91.25 84 HIS A O 1
ATOM 656 N N . PRO A 1 85 ? 21.066 10.919 -30.953 1.00 92.44 85 PRO A N 1
ATOM 657 C CA . PRO A 1 85 ? 20.118 11.672 -30.129 1.00 92.44 85 PRO A CA 1
ATOM 658 C C . PRO A 1 85 ? 18.780 10.964 -29.902 1.00 92.44 85 PRO A C 1
ATOM 660 O O . PRO A 1 85 ? 18.280 10.953 -28.788 1.00 92.44 85 PRO A O 1
ATOM 663 N N . SER A 1 86 ? 18.224 10.304 -30.923 1.00 90.25 86 SER A N 1
ATOM 664 C CA . SER A 1 86 ? 16.943 9.595 -30.777 1.00 90.25 86 SER A CA 1
ATOM 665 C C . SER A 1 86 ? 17.009 8.407 -29.811 1.00 90.25 86 SER A C 1
ATOM 667 O O . SER A 1 86 ? 16.025 8.117 -29.134 1.00 90.25 86 SER A O 1
ATOM 669 N N . ILE A 1 87 ? 18.151 7.711 -29.745 1.00 88.19 87 ILE A N 1
ATOM 670 C CA . ILE A 1 87 ? 18.335 6.588 -28.820 1.00 88.19 87 ILE A CA 1
ATOM 671 C C . ILE A 1 87 ? 18.513 7.126 -27.403 1.00 88.19 87 ILE A C 1
ATOM 673 O O . ILE A 1 87 ? 17.905 6.593 -26.481 1.00 88.19 87 ILE A O 1
ATOM 677 N N . GLN A 1 88 ? 19.265 8.218 -27.239 1.00 90.75 88 GLN A N 1
ATOM 678 C CA . GLN A 1 88 ? 19.392 8.903 -25.951 1.00 90.75 88 GLN A CA 1
ATOM 679 C C . GLN A 1 88 ? 18.026 9.354 -25.423 1.00 90.75 88 GLN A C 1
ATOM 681 O O . GLN A 1 88 ? 17.685 8.989 -24.306 1.00 90.75 88 GLN A O 1
ATOM 686 N N . THR A 1 89 ? 17.202 10.007 -26.250 1.00 92.38 89 THR A N 1
ATOM 687 C CA . THR A 1 89 ? 15.834 10.395 -25.867 1.00 92.38 89 THR A CA 1
ATOM 688 C C . THR A 1 89 ? 14.979 9.193 -25.469 1.00 92.38 89 THR A C 1
ATOM 690 O O . THR A 1 89 ? 14.284 9.251 -24.467 1.00 92.38 89 THR A O 1
ATOM 693 N N . THR A 1 90 ? 15.068 8.073 -26.192 1.00 90.00 90 THR A N 1
ATOM 694 C CA . THR A 1 90 ? 14.310 6.856 -25.839 1.00 90.00 90 THR A CA 1
ATOM 695 C C . THR A 1 90 ? 14.742 6.287 -24.481 1.00 90.00 90 THR A C 1
ATOM 697 O O . THR A 1 90 ? 13.917 5.781 -23.722 1.00 90.00 90 THR A O 1
ATOM 700 N N . LEU A 1 91 ? 16.040 6.346 -24.167 1.00 90.56 91 LEU A N 1
ATOM 701 C CA . LEU A 1 91 ? 16.561 5.922 -22.867 1.00 90.56 91 LEU A CA 1
ATOM 702 C C . LEU A 1 91 ? 16.153 6.894 -21.752 1.00 90.56 91 LEU A C 1
ATOM 704 O O . LEU A 1 91 ? 15.806 6.435 -20.670 1.00 90.56 91 LEU A O 1
ATOM 708 N N . ASP A 1 92 ? 16.138 8.199 -22.026 1.00 92.38 92 ASP A N 1
ATOM 709 C CA . ASP A 1 92 ? 15.667 9.217 -21.080 1.00 92.38 92 ASP A CA 1
ATOM 710 C C . ASP A 1 92 ? 14.178 9.011 -20.751 1.00 92.38 92 ASP A C 1
ATOM 712 O O . ASP A 1 92 ? 13.817 8.887 -19.585 1.00 92.38 92 ASP A O 1
ATOM 716 N N . GLU A 1 93 ? 13.324 8.862 -21.770 1.00 92.12 93 GLU A N 1
ATOM 717 C CA . GLU A 1 93 ? 11.886 8.592 -21.606 1.00 92.12 93 GLU A CA 1
ATOM 718 C C . GLU A 1 93 ? 11.622 7.296 -20.825 1.00 92.12 93 GLU A C 1
ATOM 720 O O . GLU A 1 93 ? 10.697 7.218 -20.012 1.00 92.12 93 GLU A O 1
ATOM 725 N N . ARG A 1 94 ? 12.436 6.258 -21.057 1.00 91.69 94 ARG A N 1
ATOM 726 C CA . ARG A 1 94 ? 12.372 5.008 -20.292 1.00 91.69 94 ARG A CA 1
ATOM 727 C C . ARG A 1 94 ? 12.686 5.251 -18.818 1.00 91.69 94 ARG A C 1
ATOM 729 O O . ARG A 1 94 ? 11.977 4.723 -17.962 1.00 91.69 94 ARG A O 1
ATOM 736 N N . ASP A 1 95 ? 13.758 5.979 -18.530 1.00 91.38 95 ASP A N 1
ATOM 737 C CA . ASP A 1 95 ? 14.200 6.236 -17.161 1.00 91.38 95 ASP A CA 1
ATOM 738 C C . ASP A 1 95 ? 13.148 7.074 -16.406 1.00 91.38 95 ASP A C 1
ATOM 740 O O . ASP A 1 95 ? 12.764 6.699 -15.298 1.00 91.38 95 ASP A O 1
ATOM 744 N N . GLU A 1 96 ? 12.577 8.103 -17.044 1.00 92.81 96 GLU A N 1
ATOM 745 C CA . GLU A 1 96 ? 11.463 8.901 -16.501 1.00 92.81 96 GLU A CA 1
ATOM 746 C C . GLU A 1 96 ? 10.212 8.050 -16.226 1.00 92.81 96 GLU A C 1
ATOM 748 O O . GLU A 1 96 ? 9.578 8.161 -15.173 1.00 92.81 96 GLU A O 1
ATOM 753 N N . LEU A 1 97 ? 9.849 7.159 -17.154 1.00 91.31 97 LEU A N 1
ATOM 754 C CA . LEU A 1 97 ? 8.707 6.263 -16.980 1.00 91.31 97 LEU A CA 1
ATOM 755 C C . LEU A 1 97 ? 8.935 5.261 -15.841 1.00 91.31 97 LEU A C 1
ATOM 757 O O . LEU A 1 97 ? 8.002 4.957 -15.094 1.00 91.31 97 LEU A O 1
ATOM 761 N N . ASN A 1 98 ? 10.154 4.744 -15.695 1.00 91.56 98 ASN A N 1
ATOM 762 C CA . ASN A 1 98 ? 10.501 3.837 -14.606 1.00 91.56 98 ASN A CA 1
ATOM 763 C C . ASN A 1 98 ? 10.465 4.546 -13.248 1.00 91.56 98 ASN A C 1
ATOM 765 O O . ASN A 1 98 ? 9.936 3.976 -12.294 1.00 91.56 98 ASN A O 1
ATOM 769 N N . GLU A 1 99 ? 10.958 5.782 -13.167 1.00 90.62 99 GLU A N 1
ATOM 770 C CA . GLU A 1 99 ? 10.872 6.607 -11.959 1.00 90.62 99 GLU A CA 1
ATOM 771 C C . GLU A 1 99 ? 9.408 6.862 -11.570 1.00 90.62 99 GLU A C 1
ATOM 773 O O . GLU A 1 99 ? 9.004 6.550 -10.450 1.00 90.62 99 GLU A O 1
ATOM 778 N N . ALA A 1 100 ? 8.570 7.292 -12.518 1.00 92.56 100 ALA A N 1
ATOM 779 C CA . ALA A 1 100 ? 7.147 7.526 -12.273 1.00 92.56 100 ALA A CA 1
ATOM 780 C C . ALA A 1 100 ? 6.391 6.256 -11.831 1.00 92.56 100 ALA A C 1
ATOM 782 O O . ALA A 1 100 ? 5.483 6.312 -10.995 1.00 92.56 100 ALA A O 1
ATOM 783 N N . LEU A 1 101 ? 6.743 5.091 -12.386 1.00 92.06 101 LEU A N 1
ATOM 784 C CA . LEU A 1 101 ? 6.179 3.810 -11.955 1.00 92.06 101 LEU A CA 1
ATOM 785 C C . LEU A 1 101 ? 6.631 3.437 -10.544 1.00 92.06 101 LEU A C 1
ATOM 787 O O . LEU A 1 101 ? 5.801 3.003 -9.748 1.00 92.06 101 LEU A O 1
ATOM 791 N N . TYR A 1 102 ? 7.907 3.637 -10.220 1.00 91.31 102 TYR A N 1
ATOM 792 C CA . TYR A 1 102 ? 8.426 3.387 -8.880 1.00 91.31 102 TYR A CA 1
ATOM 793 C C . TYR A 1 102 ? 7.735 4.274 -7.838 1.00 91.31 102 TYR A C 1
ATOM 795 O O . TYR A 1 102 ? 7.262 3.773 -6.819 1.00 91.31 102 TYR A O 1
ATOM 803 N N . GLU A 1 103 ? 7.598 5.575 -8.105 1.00 93.69 103 GLU A N 1
ATOM 804 C CA . GLU A 1 103 ? 6.874 6.499 -7.226 1.00 93.69 103 GLU A CA 1
ATOM 805 C C . GLU A 1 103 ? 5.424 6.060 -7.006 1.00 93.69 103 GLU A C 1
ATOM 807 O O . GLU A 1 103 ? 4.929 6.046 -5.875 1.00 93.69 103 GLU A O 1
ATOM 812 N N . ARG A 1 104 ? 4.746 5.649 -8.083 1.00 95.44 104 ARG A N 1
ATOM 813 C CA . ARG A 1 104 ? 3.385 5.120 -8.010 1.00 95.44 104 ARG A CA 1
ATOM 814 C C . ARG A 1 104 ? 3.314 3.863 -7.146 1.00 95.44 104 ARG A C 1
ATOM 816 O O . ARG A 1 104 ? 2.422 3.773 -6.303 1.00 95.44 104 ARG A O 1
ATOM 823 N N . ASP A 1 105 ? 4.205 2.902 -7.356 1.00 95.25 105 ASP A N 1
ATOM 824 C CA . ASP A 1 105 ? 4.210 1.642 -6.613 1.00 95.25 105 ASP A CA 1
ATOM 825 C C . ASP A 1 105 ? 4.500 1.891 -5.125 1.00 95.25 105 ASP A C 1
ATOM 827 O O . ASP A 1 105 ? 3.819 1.340 -4.258 1.00 95.25 105 ASP A O 1
ATOM 831 N N . MET A 1 106 ? 5.414 2.811 -4.812 1.00 95.56 106 MET A N 1
ATOM 832 C CA . MET A 1 106 ? 5.675 3.249 -3.439 1.00 95.56 106 MET A CA 1
ATOM 833 C C . MET A 1 106 ? 4.461 3.932 -2.799 1.00 95.56 106 MET A C 1
ATOM 835 O O . MET A 1 106 ? 4.164 3.682 -1.629 1.00 95.56 106 MET A O 1
ATOM 839 N N . ALA A 1 107 ? 3.721 4.752 -3.550 1.00 96.25 107 ALA A N 1
ATOM 840 C CA . ALA A 1 107 ? 2.489 5.371 -3.064 1.00 96.25 107 ALA A CA 1
ATOM 841 C C . ALA A 1 107 ? 1.383 4.334 -2.797 1.00 96.25 107 ALA A C 1
ATOM 843 O O . ALA A 1 107 ? 0.654 4.446 -1.810 1.00 96.25 107 ALA A O 1
ATOM 844 N N . VAL A 1 108 ? 1.270 3.305 -3.644 1.00 97.31 108 VAL A N 1
ATOM 845 C CA . VAL A 1 108 ? 0.344 2.182 -3.423 1.00 97.31 108 VAL A CA 1
ATOM 846 C C . VAL A 1 108 ? 0.723 1.421 -2.155 1.00 97.31 108 VAL A C 1
ATOM 848 O O . VAL A 1 108 ? -0.138 1.220 -1.302 1.00 97.31 108 VAL A O 1
ATOM 851 N N . LEU A 1 109 ? 2.003 1.079 -1.981 1.00 96.56 109 LEU A N 1
ATOM 852 C CA . LEU A 1 109 ? 2.486 0.396 -0.779 1.00 96.56 109 LEU A CA 1
ATOM 853 C C . LEU A 1 109 ? 2.219 1.208 0.494 1.00 96.56 109 LEU A C 1
ATOM 855 O O . LEU A 1 109 ? 1.748 0.651 1.483 1.00 96.56 109 LEU A O 1
ATOM 859 N N . ALA A 1 110 ? 2.467 2.520 0.474 1.00 95.69 110 ALA A N 1
ATOM 860 C CA . ALA A 1 110 ? 2.185 3.392 1.613 1.00 95.69 110 ALA A CA 1
ATOM 861 C C . ALA A 1 110 ? 0.694 3.377 1.985 1.00 95.69 110 ALA A C 1
ATOM 863 O O . ALA A 1 110 ? 0.340 3.194 3.151 1.00 95.69 110 ALA A O 1
ATOM 864 N N . ARG A 1 111 ? -0.187 3.490 0.986 1.00 96.56 111 ARG A N 1
ATOM 865 C CA . ARG A 1 111 ? -1.639 3.427 1.180 1.00 96.56 111 ARG A CA 1
ATOM 866 C C . ARG A 1 111 ? -2.086 2.074 1.739 1.00 96.56 111 ARG A C 1
ATOM 868 O O . ARG A 1 111 ? -2.938 2.022 2.623 1.00 96.56 111 ARG A O 1
ATOM 875 N N . ASP A 1 112 ? -1.530 0.981 1.233 1.00 96.75 112 ASP A N 1
ATOM 876 C CA . ASP A 1 112 ? -1.891 -0.364 1.682 1.00 96.75 112 ASP A CA 1
ATOM 877 C C . ASP A 1 112 ? -1.446 -0.602 3.139 1.00 96.75 112 ASP A C 1
ATOM 879 O O . ASP A 1 112 ? -2.181 -1.211 3.919 1.00 96.75 112 ASP A O 1
ATOM 883 N N . VAL A 1 113 ? -0.307 -0.033 3.552 1.00 95.62 113 VAL A N 1
ATOM 884 C CA . VAL A 1 113 ? 0.122 -0.012 4.961 1.00 95.62 113 VAL A CA 1
ATOM 885 C C . VAL A 1 113 ? -0.859 0.776 5.834 1.00 95.62 113 VAL A C 1
ATOM 887 O O . VAL A 1 113 ? -1.233 0.303 6.908 1.00 95.62 113 VAL A O 1
ATOM 890 N N . GLU A 1 114 ? -1.323 1.948 5.392 1.00 96.69 114 GLU A N 1
ATOM 891 C CA . GLU A 1 114 ? -2.320 2.732 6.136 1.00 96.69 114 GLU A CA 1
ATOM 892 C C . GLU A 1 114 ? -3.638 1.970 6.329 1.00 96.69 114 GLU A C 1
ATOM 894 O O . GLU A 1 114 ? -4.213 1.993 7.424 1.00 96.69 114 GLU A O 1
ATOM 899 N N . PHE A 1 115 ? -4.107 1.266 5.293 1.00 96.75 115 PHE A N 1
ATOM 900 C CA . PHE A 1 115 ? -5.288 0.410 5.397 1.00 96.75 115 PHE A CA 1
ATOM 901 C C . PHE A 1 115 ? -5.069 -0.737 6.383 1.00 96.75 115 PHE A C 1
ATOM 903 O O . PHE A 1 115 ? -5.893 -0.923 7.276 1.00 96.75 115 PHE A O 1
ATOM 910 N N . ALA A 1 116 ? -3.934 -1.433 6.306 1.00 96.00 116 ALA A N 1
ATOM 911 C CA . ALA A 1 116 ? -3.615 -2.511 7.239 1.00 96.00 116 ALA A CA 1
ATOM 912 C C . ALA A 1 116 ? -3.580 -2.031 8.704 1.00 96.00 116 ALA A C 1
ATOM 914 O O . ALA A 1 116 ? -4.075 -2.719 9.599 1.00 96.00 116 ALA A O 1
ATOM 915 N N . ILE A 1 117 ? -3.046 -0.831 8.962 1.00 96.75 117 ILE A N 1
ATOM 916 C CA . ILE A 1 117 ? -3.051 -0.218 10.300 1.00 96.75 117 ILE A CA 1
ATOM 917 C C . ILE A 1 117 ? -4.485 0.067 10.759 1.00 96.75 117 ILE A C 1
ATOM 919 O O . ILE A 1 117 ? -4.844 -0.245 11.896 1.00 96.75 117 ILE A O 1
ATOM 923 N N . ARG A 1 118 ? -5.321 0.645 9.890 1.00 96.25 118 ARG A N 1
ATOM 924 C CA . ARG A 1 118 ? -6.725 0.940 10.210 1.00 96.25 118 ARG A CA 1
ATOM 925 C C . ARG A 1 118 ? -7.518 -0.327 10.523 1.00 96.25 118 ARG A C 1
ATOM 927 O O . ARG A 1 118 ? -8.284 -0.338 11.489 1.00 96.25 118 ARG A O 1
ATOM 934 N N . ASP A 1 119 ? -7.316 -1.380 9.744 1.00 97.06 119 ASP A N 1
ATOM 935 C CA . ASP A 1 119 ? -7.977 -2.666 9.946 1.00 97.06 119 ASP A CA 1
ATOM 936 C C . ASP A 1 119 ? -7.540 -3.296 11.272 1.00 97.06 119 ASP A C 1
ATOM 938 O O . ASP A 1 119 ? -8.381 -3.747 12.048 1.00 97.06 119 ASP A O 1
ATOM 942 N N . ALA A 1 120 ? -6.246 -3.230 11.604 1.00 96.69 120 ALA A N 1
ATOM 943 C CA . ALA A 1 120 ? -5.733 -3.703 12.888 1.00 96.69 120 ALA A CA 1
ATOM 944 C C . ALA A 1 120 ? -6.320 -2.927 14.082 1.00 96.69 120 ALA A C 1
ATOM 946 O O . ALA A 1 120 ? -6.690 -3.534 15.090 1.00 96.69 120 ALA A O 1
ATOM 947 N N . ILE A 1 121 ? -6.444 -1.599 13.974 1.00 96.88 121 ILE A N 1
ATOM 948 C CA . ILE A 1 121 ? -7.079 -0.761 15.006 1.00 96.88 121 ILE A CA 1
ATOM 949 C C . ILE A 1 121 ? -8.555 -1.136 15.167 1.00 96.88 121 ILE A C 1
ATOM 951 O O . ILE A 1 121 ? -9.030 -1.284 16.292 1.00 96.88 121 ILE A O 1
ATOM 955 N N . THR A 1 122 ? -9.271 -1.320 14.058 1.00 96.81 122 THR A N 1
ATOM 956 C CA . THR A 1 122 ? -10.694 -1.689 14.070 1.00 96.81 122 THR A CA 1
ATOM 957 C C . THR A 1 122 ? -10.888 -3.059 14.711 1.00 96.81 122 THR A C 1
ATOM 959 O O . THR A 1 122 ? -11.674 -3.187 15.644 1.00 96.81 122 THR A O 1
ATOM 962 N N . ALA A 1 123 ? -10.084 -4.049 14.322 1.00 97.00 123 ALA A N 1
ATOM 963 C CA . ALA A 1 123 ? -10.110 -5.381 14.917 1.00 97.00 123 ALA A CA 1
ATOM 964 C C . ALA A 1 123 ? -9.810 -5.352 16.424 1.00 97.00 123 ALA A C 1
ATOM 966 O O . ALA A 1 123 ? -10.455 -6.055 17.199 1.00 97.00 123 ALA A O 1
ATOM 967 N N . LYS A 1 124 ? -8.859 -4.517 16.866 1.00 96.56 124 LYS A N 1
ATOM 968 C CA . LYS A 1 124 ? -8.561 -4.345 18.295 1.00 96.56 124 LYS A CA 1
ATOM 969 C C . LYS A 1 124 ? -9.703 -3.686 19.053 1.00 96.56 124 LYS A C 1
ATOM 971 O O . LYS A 1 124 ? -10.036 -4.146 20.140 1.00 96.56 124 LYS A O 1
ATOM 976 N N . ARG A 1 125 ? -10.322 -2.653 18.480 1.00 95.75 125 ARG A N 1
ATOM 977 C CA . ARG A 1 125 ? -11.511 -2.020 19.056 1.00 95.75 125 ARG A CA 1
ATOM 978 C C . ARG A 1 125 ? -12.638 -3.036 19.207 1.00 95.75 125 ARG A C 1
ATOM 980 O O . ARG A 1 125 ? -13.217 -3.130 20.281 1.00 95.75 125 ARG A O 1
ATOM 987 N N . ASP A 1 126 ? -12.922 -3.799 18.160 1.00 95.81 126 ASP A N 1
ATOM 988 C CA . ASP A 1 126 ? -14.014 -4.773 18.158 1.00 95.81 126 ASP A CA 1
ATOM 989 C C . ASP A 1 126 ? -13.747 -5.904 19.162 1.00 95.81 126 ASP A C 1
ATOM 991 O O . ASP A 1 126 ? -14.649 -6.293 19.901 1.00 95.81 126 ASP A O 1
ATOM 995 N N . GLN A 1 127 ? -12.490 -6.348 19.285 1.00 96.12 127 GLN A N 1
ATOM 996 C CA . GLN A 1 127 ? -12.065 -7.266 20.343 1.00 96.12 127 GLN A CA 1
ATOM 997 C C . GLN A 1 127 ? -12.346 -6.686 21.739 1.00 96.12 127 GLN A C 1
ATOM 999 O O . GLN A 1 127 ? -12.955 -7.357 22.567 1.00 96.12 127 GLN A O 1
ATOM 1004 N N . THR A 1 128 ? -11.928 -5.447 22.013 1.00 95.19 128 THR A N 1
ATOM 1005 C CA . THR A 1 128 ? -12.152 -4.807 23.319 1.00 95.19 128 THR A CA 1
ATOM 1006 C C . THR A 1 128 ? -13.639 -4.611 23.618 1.00 95.19 128 THR A C 1
ATOM 1008 O O . THR A 1 128 ? -14.057 -4.786 24.760 1.00 95.19 128 THR A O 1
ATOM 1011 N N . VAL A 1 129 ? -14.448 -4.283 22.607 1.00 94.12 129 VAL A N 1
ATOM 1012 C CA . VAL A 1 129 ? -15.906 -4.174 22.748 1.00 94.12 129 VAL A CA 1
ATOM 1013 C C . VAL A 1 129 ? -16.517 -5.522 23.121 1.00 94.12 129 VAL A C 1
ATOM 1015 O O . VAL A 1 129 ? -17.341 -5.572 24.032 1.00 94.12 129 VAL A O 1
ATOM 1018 N N . GLU A 1 130 ? -16.109 -6.618 22.478 1.00 93.62 130 GLU A N 1
ATOM 1019 C CA . GLU A 1 130 ? -16.650 -7.937 22.816 1.00 93.62 130 GLU A CA 1
ATOM 1020 C C . GLU A 1 130 ? -16.172 -8.423 24.190 1.00 93.62 130 GLU A C 1
ATOM 1022 O O . GLU A 1 130 ? -16.973 -8.936 24.965 1.00 93.62 130 GLU A O 1
ATOM 1027 N N . GLU A 1 131 ? -14.907 -8.187 24.553 1.00 95.00 131 GLU A N 1
ATOM 1028 C CA . GLU A 1 131 ? -14.402 -8.471 25.905 1.00 95.00 131 GLU A CA 1
ATOM 1029 C C . GLU A 1 131 ? -15.174 -7.695 26.980 1.00 95.00 131 GLU A C 1
ATOM 1031 O O . GLU A 1 131 ? -15.461 -8.230 28.055 1.00 95.00 131 GLU A O 1
ATOM 1036 N N . TYR A 1 132 ? -15.521 -6.437 26.703 1.00 93.75 132 TYR A N 1
ATOM 1037 C CA . TYR A 1 132 ? -16.341 -5.631 27.597 1.00 93.75 132 TYR A CA 1
ATOM 1038 C C . TYR A 1 132 ? -17.758 -6.201 27.713 1.00 93.75 132 TYR A C 1
ATOM 1040 O O . TYR A 1 132 ? -18.225 -6.437 28.824 1.00 93.75 132 TYR A O 1
ATOM 1048 N N . ARG A 1 133 ? -18.410 -6.514 26.585 1.00 92.44 133 ARG A N 1
ATOM 1049 C CA . ARG A 1 133 ? -19.742 -7.142 26.566 1.00 92.44 133 ARG A CA 1
ATOM 1050 C C . ARG A 1 133 ? -19.770 -8.458 27.328 1.00 92.44 133 ARG A C 1
ATOM 1052 O O . ARG A 1 133 ? -20.720 -8.711 28.063 1.00 92.44 133 ARG A O 1
ATOM 1059 N N . GLU A 1 134 ? -18.736 -9.276 27.185 1.00 94.56 134 GLU A N 1
ATOM 1060 C CA . GLU A 1 134 ? -18.637 -10.552 27.881 1.00 94.56 134 GLU A CA 1
ATOM 1061 C C . GLU A 1 134 ? -18.513 -10.369 29.398 1.00 94.56 134 GLU A C 1
ATOM 1063 O O . GLU A 1 134 ? -19.229 -11.018 30.157 1.00 94.56 134 GLU A O 1
ATOM 1068 N N . LYS A 1 135 ? -17.693 -9.417 29.860 1.00 93.25 135 LYS A N 1
ATOM 1069 C CA . LYS A 1 135 ? -17.631 -9.062 31.288 1.00 93.25 135 LYS A CA 1
ATOM 1070 C C . LYS A 1 135 ? -18.973 -8.555 31.813 1.00 93.25 135 LYS A C 1
ATOM 1072 O O . LYS A 1 135 ? -19.368 -8.919 32.918 1.00 93.25 135 LYS A O 1
ATOM 1077 N N . THR A 1 136 ? -19.691 -7.762 31.022 1.00 93.44 136 THR A N 1
ATOM 1078 C CA . THR A 1 136 ? -21.035 -7.292 31.373 1.00 93.44 136 THR A CA 1
ATOM 1079 C C . THR A 1 136 ? -22.016 -8.459 31.496 1.00 93.44 136 THR A C 1
ATOM 1081 O O . THR A 1 136 ? -22.755 -8.532 32.474 1.00 93.44 136 THR A O 1
ATOM 1084 N N . ARG A 1 137 ? -21.985 -9.435 30.576 1.00 93.00 137 ARG A N 1
ATOM 1085 C CA . ARG A 1 137 ? -22.796 -10.662 30.688 1.00 93.00 137 ARG A CA 1
ATOM 1086 C C . ARG A 1 137 ? -22.449 -11.463 31.943 1.00 93.00 137 ARG A C 1
ATOM 1088 O O . ARG A 1 137 ? -23.359 -11.891 32.643 1.00 93.00 137 ARG A O 1
ATOM 1095 N N . GLN A 1 138 ? -21.163 -11.626 32.259 1.00 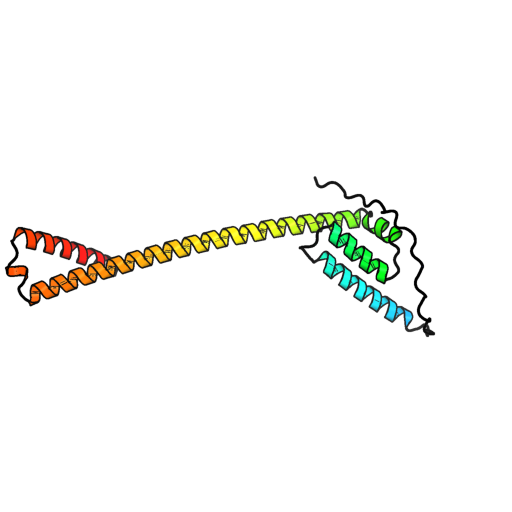94.75 138 GLN A N 1
ATOM 1096 C CA . GLN A 1 138 ? -20.715 -12.336 33.465 1.00 94.75 138 GLN A CA 1
ATOM 1097 C C . GLN A 1 138 ? -21.192 -11.662 34.755 1.00 94.75 138 GLN A C 1
ATOM 1099 O O . GLN A 1 138 ? -21.598 -12.346 35.695 1.00 94.75 138 GLN A O 1
ATOM 1104 N N . LEU A 1 139 ? -21.186 -10.326 34.801 1.00 93.81 139 LEU A N 1
ATOM 1105 C CA . LEU A 1 139 ? -21.739 -9.570 35.924 1.00 93.81 139 LEU A CA 1
ATOM 1106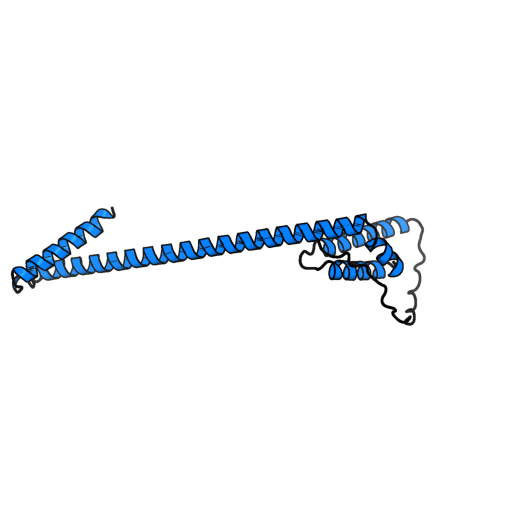 C C . LEU A 1 139 ? -23.236 -9.863 36.105 1.00 93.81 139 LEU A C 1
ATOM 1108 O O . LEU A 1 139 ? -23.672 -10.152 37.218 1.00 93.81 139 LEU A O 1
ATOM 1112 N N . LEU A 1 140 ? -24.012 -9.820 35.019 1.00 93.19 140 LEU A N 1
ATOM 1113 C CA . LEU A 1 140 ? -25.450 -10.101 35.058 1.00 93.19 140 LEU A CA 1
ATOM 1114 C C . LEU A 1 140 ? -25.750 -11.553 35.444 1.00 93.19 140 LEU A C 1
ATOM 1116 O O . LEU A 1 140 ? -26.696 -11.806 36.187 1.00 93.19 140 LEU A O 1
ATOM 1120 N N . ASP A 1 141 ? -24.933 -12.499 34.982 1.00 93.75 141 ASP A N 1
ATOM 1121 C CA . ASP A 1 141 ? -25.032 -13.908 35.364 1.00 93.75 141 ASP A CA 1
ATOM 1122 C C . ASP A 1 141 ? -24.774 -14.095 36.866 1.00 93.75 141 ASP A C 1
ATOM 1124 O O . ASP A 1 141 ? -25.550 -14.748 37.561 1.00 93.75 141 ASP A O 1
ATOM 1128 N N . THR A 1 142 ? -23.743 -13.420 37.387 1.00 91.69 142 THR A N 1
ATOM 1129 C CA . THR A 1 142 ? -23.413 -13.408 38.820 1.00 91.69 142 THR A CA 1
ATOM 1130 C C . THR A 1 142 ? -24.551 -12.809 39.645 1.00 91.69 142 THR A C 1
ATOM 1132 O O . THR A 1 142 ? -24.931 -13.376 40.667 1.00 91.69 142 THR A O 1
ATOM 1135 N N . TYR A 1 143 ? -25.134 -11.694 39.191 1.00 90.44 143 TYR A N 1
ATOM 1136 C CA . TYR A 1 143 ? -26.301 -11.089 39.835 1.00 90.44 143 TYR A CA 1
ATOM 1137 C C . TYR A 1 143 ? -27.495 -12.049 39.855 1.00 90.44 143 TYR A C 1
ATOM 1139 O O . TYR A 1 143 ? -28.117 -12.227 40.899 1.00 90.44 143 TYR A O 1
ATOM 1147 N N . ARG A 1 144 ? -27.786 -12.720 38.732 1.00 92.38 144 ARG A N 1
ATOM 1148 C CA . ARG A 1 144 ? -28.868 -13.709 38.651 1.00 92.38 144 ARG A CA 1
ATOM 1149 C C . ARG A 1 144 ? -28.671 -14.836 39.667 1.00 92.38 144 ARG A C 1
ATOM 1151 O O . ARG A 1 144 ? -29.607 -15.146 40.395 1.00 92.38 144 ARG A O 1
ATOM 1158 N N . ILE A 1 145 ? -27.468 -15.405 39.748 1.00 93.50 145 ILE A N 1
ATOM 1159 C CA . ILE A 1 145 ? -27.149 -16.476 40.707 1.00 93.50 145 ILE A CA 1
ATOM 1160 C C . ILE A 1 145 ? -27.328 -15.984 42.149 1.00 93.50 145 ILE A C 1
ATOM 1162 O O . ILE A 1 145 ? -27.983 -16.657 42.938 1.00 93.50 145 ILE A O 1
ATOM 1166 N N . ALA A 1 146 ? -26.820 -14.790 42.474 1.00 89.50 146 ALA A N 1
ATOM 1167 C CA . ALA A 1 146 ? -26.930 -14.207 43.813 1.00 89.50 146 ALA A CA 1
ATOM 1168 C C . ALA A 1 146 ? -28.384 -13.894 44.232 1.00 89.50 146 ALA A C 1
ATOM 1170 O O . ALA A 1 146 ? -28.711 -13.879 45.422 1.00 89.50 146 ALA A O 1
ATOM 1171 N N . CYS A 1 147 ? -29.262 -13.619 43.261 1.00 88.69 147 CYS A N 1
ATOM 1172 C CA . CYS A 1 147 ? -30.706 -13.522 43.476 1.00 88.69 147 CYS A CA 1
ATOM 1173 C C . CYS A 1 147 ? -31.342 -14.898 43.720 1.00 88.69 147 CYS A C 1
ATOM 1175 O O . CYS A 1 147 ? -32.217 -15.020 44.574 1.00 88.69 147 CYS A O 1
ATOM 1177 N N . GLU A 1 148 ? -30.936 -15.922 42.963 1.00 92.12 148 GLU A N 1
ATOM 1178 C CA . GLU A 1 148 ? -31.490 -17.280 43.048 1.00 92.12 148 GLU A CA 1
ATOM 1179 C C . GLU A 1 148 ? -31.101 -18.009 44.343 1.00 92.12 148 GLU A C 1
ATOM 1181 O O . GLU A 1 148 ? -31.913 -18.755 44.891 1.00 92.12 148 GLU A O 1
ATOM 1186 N N . ASP A 1 149 ? -29.883 -17.798 44.846 1.00 92.56 149 ASP A N 1
ATOM 1187 C CA . ASP A 1 149 ? -29.364 -18.463 46.048 1.00 92.56 149 ASP A CA 1
ATOM 1188 C C . ASP A 1 149 ? -29.606 -17.686 47.359 1.00 92.56 149 ASP A C 1
ATOM 1190 O O . ASP A 1 149 ? -29.292 -18.186 48.442 1.00 92.56 149 ASP A O 1
ATOM 1194 N N . GLY A 1 150 ? -30.192 -16.485 47.278 1.00 87.56 150 GLY A N 1
ATOM 1195 C CA . GLY A 1 150 ? -30.487 -15.633 48.434 1.00 87.56 150 GLY A CA 1
ATOM 1196 C C . GLY A 1 150 ? -29.256 -14.943 49.037 1.00 87.56 150 GLY A C 1
ATOM 1197 O O . GLY A 1 150 ? -29.350 -14.331 50.105 1.00 87.56 150 GLY A O 1
ATOM 1198 N N . SER A 1 151 ? -28.093 -14.996 48.380 1.00 88.00 151 SER A N 1
ATOM 1199 C CA . SER A 1 151 ? -26.857 -14.361 48.858 1.00 88.00 151 SER A CA 1
ATOM 1200 C C . SER A 1 151 ? -27.022 -12.858 49.074 1.00 88.00 151 SER A C 1
ATOM 1202 O O . SER A 1 151 ? -26.460 -12.308 50.023 1.00 88.00 151 SER A O 1
ATOM 1204 N N . LEU A 1 152 ? -27.847 -12.203 48.251 1.00 81.88 152 LEU A N 1
ATOM 1205 C CA . LEU A 1 152 ? -28.127 -10.768 48.358 1.00 81.88 152 LEU A CA 1
ATOM 1206 C C . LEU A 1 152 ? -28.863 -10.374 49.649 1.00 81.88 152 LEU A C 1
ATOM 1208 O O . LEU A 1 152 ? -28.792 -9.214 50.048 1.00 81.88 152 LEU A O 1
ATOM 1212 N N . GLU A 1 153 ? -29.544 -11.305 50.326 1.00 84.94 153 GLU A N 1
ATOM 1213 C CA . GLU A 1 153 ? -30.243 -11.032 51.594 1.00 84.94 153 GLU A CA 1
ATOM 1214 C C . GLU A 1 153 ? -29.276 -10.819 52.768 1.00 84.94 153 GLU A C 1
ATOM 1216 O O . GLU A 1 153 ? -29.646 -10.238 53.786 1.00 84.94 153 GLU A O 1
ATOM 1221 N N . HIS A 1 154 ? -28.026 -11.266 52.621 1.00 86.88 154 HIS A N 1
ATOM 1222 C CA . HIS A 1 154 ? -26.981 -11.141 53.637 1.00 86.88 154 HIS A CA 1
ATOM 1223 C C . HIS A 1 154 ? -26.151 -9.859 53.483 1.00 86.88 154 HIS A C 1
ATOM 1225 O O . HIS A 1 154 ? -25.274 -9.592 54.306 1.00 86.88 154 HIS A O 1
ATOM 1231 N N . TRP A 1 155 ? -26.390 -9.088 52.420 1.00 87.50 155 TRP A N 1
ATOM 1232 C CA . TRP A 1 155 ? -25.675 -7.848 52.134 1.00 87.50 155 TRP A CA 1
ATOM 1233 C C . TRP A 1 155 ? -26.326 -6.673 52.855 1.00 87.50 155 TRP A C 1
ATOM 1235 O O . TRP A 1 155 ? -27.525 -6.679 53.143 1.00 87.50 155 TRP A O 1
ATOM 1245 N N . SER A 1 156 ? -25.544 -5.629 53.132 1.00 91.94 156 SER A N 1
ATOM 1246 C CA . SER A 1 156 ? -26.126 -4.380 53.618 1.00 91.94 156 SER A CA 1
ATOM 1247 C C . SER A 1 156 ? -26.953 -3.696 52.522 1.00 91.94 156 SER A C 1
ATOM 1249 O O . SER A 1 156 ? -26.698 -3.853 51.326 1.00 91.94 156 SER A O 1
ATOM 1251 N N . GLU A 1 157 ? -27.943 -2.898 52.925 1.00 90.25 157 GLU A N 1
ATOM 1252 C CA . GLU A 1 157 ? -28.820 -2.165 51.999 1.00 90.25 157 GLU A CA 1
ATOM 1253 C C . GLU A 1 157 ? -28.029 -1.231 51.061 1.00 90.25 157 GLU A C 1
ATOM 1255 O O . GLU A 1 157 ? -28.350 -1.114 49.878 1.00 90.25 157 GLU A O 1
ATOM 1260 N N . ASP A 1 158 ? -26.938 -0.636 51.553 1.00 92.00 158 ASP A N 1
ATOM 1261 C CA . ASP A 1 158 ? -26.044 0.223 50.768 1.00 92.00 158 ASP A CA 1
ATOM 1262 C C . ASP A 1 158 ? -25.241 -0.575 49.720 1.00 92.00 158 ASP A C 1
ATOM 1264 O O . ASP A 1 158 ? -25.131 -0.159 48.566 1.00 92.00 158 ASP A O 1
ATOM 1268 N N . GLU A 1 159 ? -24.723 -1.756 50.077 1.00 89.44 159 GLU A N 1
ATOM 1269 C CA . GLU A 1 159 ? -24.007 -2.642 49.142 1.00 89.44 159 GLU A CA 1
ATOM 1270 C C . GLU A 1 159 ? -24.932 -3.179 48.050 1.00 89.44 159 GLU A C 1
ATOM 1272 O O . GLU A 1 159 ? -24.573 -3.177 46.871 1.00 89.44 159 GLU A O 1
ATOM 1277 N N . ARG A 1 160 ? -26.148 -3.579 48.431 1.00 88.88 160 ARG A N 1
ATOM 1278 C CA . ARG A 1 160 ? -27.166 -4.049 47.495 1.00 88.88 160 ARG A CA 1
ATOM 1279 C C . ARG A 1 160 ? -27.581 -2.950 46.519 1.00 88.88 160 ARG A C 1
ATOM 1281 O O . ARG A 1 160 ? -27.584 -3.189 45.316 1.00 88.88 160 ARG A O 1
ATOM 1288 N N . THR A 1 161 ? -27.854 -1.743 47.013 1.00 90.38 161 THR A N 1
ATOM 1289 C CA . THR A 1 161 ? -28.247 -0.603 46.167 1.00 90.38 161 THR A CA 1
ATOM 1290 C C . THR A 1 161 ? -27.144 -0.240 45.170 1.00 90.38 161 THR A C 1
ATOM 1292 O O . THR A 1 161 ? -27.417 -0.008 43.993 1.00 90.38 161 THR A O 1
ATOM 1295 N N . LYS A 1 162 ? -25.878 -0.234 45.611 1.00 91.06 162 LYS A N 1
ATOM 1296 C CA . LYS A 1 162 ? -24.726 -0.004 44.724 1.00 91.06 162 LYS A CA 1
ATOM 1297 C C . LYS A 1 162 ? -24.619 -1.074 43.644 1.00 91.06 162 LYS A C 1
ATOM 1299 O O . LYS A 1 162 ? -24.375 -0.745 42.489 1.00 91.06 162 LYS A O 1
ATOM 1304 N N . PHE A 1 163 ? -24.803 -2.340 44.002 1.00 89.25 163 PHE A N 1
ATOM 1305 C CA . PHE A 1 163 ? -24.721 -3.433 43.042 1.00 89.25 163 PHE A CA 1
ATOM 1306 C C . PHE A 1 163 ? -25.873 -3.412 42.032 1.00 89.25 163 PHE A C 1
ATOM 1308 O O . PHE A 1 163 ? -25.630 -3.539 40.836 1.00 89.25 163 PHE A O 1
ATOM 1315 N N . GLU A 1 164 ? -27.104 -3.165 42.486 1.00 89.81 164 GLU A N 1
ATOM 1316 C CA . GLU A 1 164 ? -28.276 -3.006 41.616 1.00 89.81 164 GLU A CA 1
ATOM 1317 C C . GLU A 1 164 ? -28.117 -1.818 40.651 1.00 89.81 164 GLU A C 1
ATOM 1319 O O . GLU A 1 164 ? -28.504 -1.926 39.489 1.00 89.81 164 GLU A O 1
ATOM 1324 N N . ALA A 1 165 ? -27.477 -0.722 41.077 1.00 92.00 165 ALA A N 1
ATOM 1325 C CA . ALA A 1 165 ? -27.150 0.397 40.192 1.00 92.00 165 ALA A CA 1
ATOM 1326 C C . ALA A 1 165 ? -26.156 0.002 39.082 1.00 92.00 165 ALA A C 1
ATOM 1328 O O . ALA A 1 165 ? -26.381 0.327 37.918 1.00 92.00 165 ALA A O 1
ATOM 1329 N N . ILE A 1 166 ? -25.09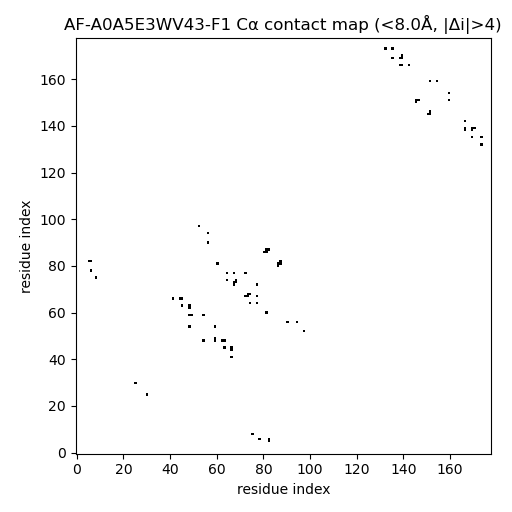8 -0.749 39.417 1.00 91.94 166 ILE A N 1
ATOM 1330 C CA . ILE A 1 166 ? -24.121 -1.250 38.430 1.00 91.94 166 ILE A CA 1
ATOM 1331 C C . ILE A 1 166 ? -24.794 -2.238 37.459 1.00 91.94 166 ILE A C 1
ATOM 1333 O O . ILE A 1 166 ? -24.506 -2.237 36.264 1.00 91.94 166 ILE A O 1
ATOM 1337 N N . VAL A 1 167 ? -25.714 -3.074 37.947 1.00 91.75 167 VAL A N 1
ATOM 1338 C CA . VAL A 1 167 ? -26.495 -4.009 37.120 1.00 91.75 167 VAL A CA 1
ATOM 1339 C C . VAL A 1 167 ? -27.446 -3.270 36.176 1.00 91.75 167 VAL A C 1
ATOM 1341 O O . VAL A 1 167 ? -27.569 -3.660 35.016 1.00 91.75 167 VAL A O 1
ATOM 1344 N N . ALA A 1 168 ? -28.090 -2.196 36.635 1.00 90.44 168 ALA A N 1
ATOM 1345 C CA . ALA A 1 168 ? -28.940 -1.362 35.789 1.00 90.44 168 ALA A CA 1
ATOM 1346 C C . ALA A 1 168 ? -28.138 -0.716 34.645 1.00 90.44 168 ALA A C 1
ATOM 1348 O O . ALA A 1 168 ? -28.554 -0.800 33.491 1.00 90.44 168 ALA A O 1
ATOM 1349 N N . GLU A 1 169 ? -26.957 -0.169 34.945 1.00 90.50 169 GLU A N 1
ATOM 1350 C CA . GLU A 1 169 ? -26.031 0.373 33.939 1.00 90.50 169 GLU A CA 1
ATOM 1351 C C .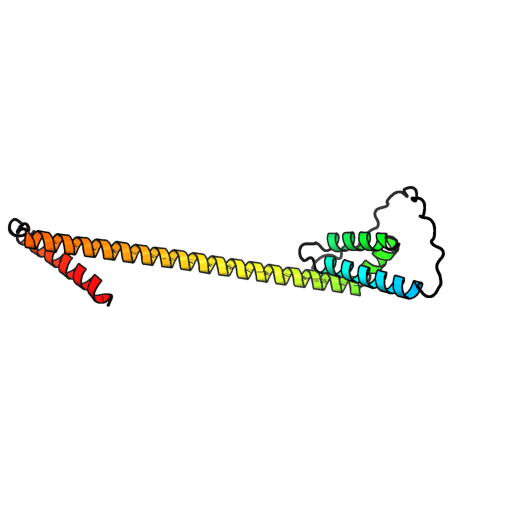 GLU A 1 169 ? -25.563 -0.717 32.955 1.00 90.50 169 GLU A C 1
ATOM 1353 O O . GLU A 1 169 ? -25.569 -0.531 31.740 1.00 90.50 169 GLU A O 1
ATOM 1358 N N . ALA A 1 170 ? -25.230 -1.910 33.453 1.00 89.69 170 ALA A N 1
ATOM 1359 C CA . ALA A 1 170 ? -24.847 -3.055 32.628 1.00 89.69 170 ALA A CA 1
ATOM 1360 C C . ALA A 1 170 ? -25.955 -3.507 31.656 1.00 89.69 170 ALA A C 1
ATOM 1362 O O . ALA A 1 170 ? -25.666 -3.875 30.512 1.00 89.69 170 ALA A O 1
ATOM 1363 N N . LEU A 1 171 ? -27.217 -3.483 32.097 1.00 89.19 171 LEU A N 1
ATOM 1364 C CA . LEU A 1 171 ? -28.377 -3.794 31.258 1.00 89.19 171 LEU A CA 1
ATOM 1365 C C . LEU A 1 171 ? -28.600 -2.734 30.174 1.00 89.19 171 LEU A C 1
ATOM 1367 O O . LEU A 1 171 ? -28.909 -3.099 29.041 1.00 89.19 171 LEU A O 1
ATOM 1371 N N . GLU A 1 172 ? -28.400 -1.454 30.493 1.00 87.94 172 GLU A N 1
ATOM 1372 C CA . GLU A 1 172 ? -28.476 -0.351 29.526 1.00 87.94 172 GLU A CA 1
ATOM 1373 C C . GLU A 1 172 ? -27.422 -0.515 28.420 1.00 87.94 172 GLU A C 1
ATOM 1375 O O . GLU A 1 172 ? -27.751 -0.488 27.236 1.00 87.94 172 GLU A O 1
ATOM 1380 N N . ILE A 1 173 ? -26.175 -0.828 28.786 1.00 84.50 173 ILE A N 1
ATOM 1381 C CA . ILE A 1 173 ? -25.074 -0.963 27.820 1.00 84.50 173 ILE A CA 1
ATOM 1382 C C . ILE A 1 173 ? -25.251 -2.163 26.870 1.00 84.50 173 ILE A C 1
ATOM 1384 O O . ILE A 1 173 ? -24.823 -2.116 25.713 1.00 84.50 173 ILE A O 1
ATOM 1388 N N . LEU A 1 174 ? -25.871 -3.254 27.328 1.00 84.00 174 LEU A N 1
ATOM 1389 C CA . LEU A 1 174 ? -26.217 -4.383 26.455 1.00 84.00 174 LEU A CA 1
ATOM 1390 C C . LEU A 1 174 ? -27.499 -4.130 25.641 1.00 84.00 174 LEU A C 1
ATOM 1392 O O . LEU A 1 174 ? -27.637 -4.707 24.562 1.00 84.00 174 LEU A O 1
ATOM 1396 N N . GLY A 1 175 ? -28.412 -3.292 26.145 1.00 75.38 175 GLY A N 1
ATOM 1397 C CA . GLY A 1 175 ? -29.685 -2.935 25.514 1.00 75.38 175 GLY A CA 1
ATOM 1398 C C . GLY A 1 175 ? -29.565 -1.923 24.371 1.00 75.38 175 GLY A C 1
ATOM 1399 O O . GLY A 1 175 ? -30.248 -2.080 23.365 1.00 75.38 175 GLY A O 1
ATOM 1400 N N . ASP A 1 176 ? -28.642 -0.962 24.461 1.00 56.91 176 ASP A N 1
ATOM 1401 C CA . ASP A 1 176 ? -28.363 0.044 23.414 1.00 56.91 176 ASP A CA 1
ATOM 1402 C C . ASP A 1 176 ? -27.625 -0.520 22.175 1.00 56.91 176 ASP A C 1
ATOM 1404 O O . ASP A 1 176 ? -27.259 0.211 21.252 1.00 56.91 176 ASP A O 1
ATOM 1408 N N . ALA A 1 177 ? -27.387 -1.834 22.136 1.00 48.91 177 ALA A N 1
ATOM 1409 C CA . ALA A 1 177 ? -26.692 -2.529 21.054 1.00 48.91 177 ALA A CA 1
ATOM 1410 C C . ALA A 1 177 ? -27.609 -3.328 20.099 1.00 48.91 177 ALA A C 1
ATOM 1412 O O . ALA A 1 177 ? -27.077 -4.038 19.238 1.00 48.91 177 ALA A O 1
ATOM 1413 N N . ALA A 1 178 ? -28.936 -3.243 20.249 1.00 37.75 178 ALA A N 1
ATOM 1414 C CA . ALA A 1 178 ? -29.935 -3.909 19.398 1.00 37.75 178 ALA A CA 1
ATOM 1415 C C . ALA A 1 178 ? -30.638 -2.926 18.450 1.00 37.75 178 ALA A C 1
ATOM 1417 O O . ALA A 1 178 ? -30.878 -3.324 17.286 1.00 37.75 178 ALA A O 1
#

Foldseek 3Di:
DDDPPLDDDDPDPDDDDDDDDDDDDDDPPCPVVVVVVVVVVLVVQLCVLLPPLPDDPVRSLVSNLVSCVVVVHDSVNSSVVCVPPVNVVSNVVSNVVSVVVVVVVVVVVVVVVVVVVVVVVVVVVVVVVVVVLVVLVVLLVVVVVCVVVVVLVPDDPVVSVVSVVVNVVSCVSVVVPD